Protein AF-A0A5S9MLY4-F1 (afdb_monomer)

Sequence (195 aa):
MWMCRHQHQTSKTSGKNEEVEKQKALFVDAAMLGPLPVNKHKVPITASGSGTDQFMKVMNAYGMNIKKISDQPGDASALKLIRSVYMKGIVGLMIEFLEISKKYNVEHQVISSLSDTMDSKSFEETMNRLVTGSALHAKRRAIELLGSIDMLDEAEVDASMSRAAQQKLERLADFQFVERFNGKKSRPAGKKSLT

Radius of gyration: 21.94 Å; Cα contacts (8 Å, |Δi|>4): 187; chains: 1; bounding box: 52×36×53 Å

Organism: Bacillus safensis (NCBI:txid561879)

Nearest PDB structures (foldseek):
  1i36-assembly1_A  TM=6.086E-01  e=3.247E-08  Methanothermobacter thermautotrophicus
  4ezb-assembly1_A-2  TM=5.237E-01  e=6.571E-09  Sinorhizobium meliloti 1021
  3qsg-assembly1_A-2  TM=5.796E-01  e=3.673E-07  Alicyclobacillus acidocaldarius subsp. acidocaldarius DSM 446
  8jyt-assembly1_A  TM=7.740E-01  e=1.832E-04  synthetic construct
  8jyt-assembly2_B  TM=7.027E-01  e=2.773E-04  synthetic construct

Foldseek 3Di:
DDDDDDPPDDPPVVVVVVVCVVVVHWDKDKDFDDDCVVQPQQGAIEIEADCQVVVCVVSVVVVHHYDYDYRDPCVRVVVNVVVVCVVVLVVVVVVLVQLLCVLVVNNVVVVVVVCCLCVVDDPVVSVLCVVLVLLLCLVVVLVVLVVVVVSCVVSVGDCPSSVVSSVVSVVSVVVVVCVVPVSDRDDPPPDDDPD

Structure (mmCIF, N/CA/C/O backbone):
data_AF-A0A5S9MLY4-F1
#
_entry.id   AF-A0A5S9MLY4-F1
#
loop_
_atom_site.group_PDB
_atom_site.id
_atom_site.type_symbol
_atom_site.label_atom_id
_atom_site.label_alt_id
_atom_site.label_comp_id
_atom_site.label_asym_id
_atom_site.label_entity_id
_atom_site.label_seq_id
_atom_site.pdbx_PDB_ins_code
_atom_site.Cartn_x
_atom_site.Cartn_y
_atom_site.Cartn_z
_atom_site.occupancy
_atom_site.B_iso_or_equiv
_atom_site.auth_seq_id
_atom_site.auth_comp_id
_atom_site.auth_asym_id
_atom_site.auth_atom_id
_atom_site.pdbx_PDB_model_num
ATOM 1 N N . MET A 1 1 ? -22.968 -9.447 -8.679 1.00 23.61 1 MET A N 1
ATOM 2 C CA . MET A 1 1 ? -21.975 -8.356 -8.757 1.00 23.61 1 MET A CA 1
ATOM 3 C C . MET A 1 1 ? -22.384 -7.269 -7.763 1.00 23.61 1 MET A C 1
ATOM 5 O O . MET A 1 1 ? -23.279 -6.494 -8.058 1.00 23.61 1 MET A O 1
ATOM 9 N N . TRP A 1 2 ? -21.857 -7.293 -6.532 1.00 21.58 2 TRP A N 1
ATOM 10 C CA . TRP A 1 2 ? -22.218 -6.313 -5.495 1.00 21.58 2 TRP A CA 1
ATOM 11 C C . TRP A 1 2 ? -21.297 -5.096 -5.602 1.00 21.58 2 TRP A C 1
ATOM 13 O O . TRP A 1 2 ? -20.122 -5.152 -5.250 1.00 21.58 2 TRP A O 1
ATOM 23 N N . MET A 1 3 ? -21.845 -4.006 -6.132 1.00 21.44 3 MET A N 1
ATOM 24 C CA . MET A 1 3 ? -21.179 -2.715 -6.278 1.00 21.44 3 MET A CA 1
ATOM 25 C C . MET A 1 3 ? -21.081 -2.049 -4.896 1.00 21.44 3 MET A C 1
ATOM 27 O O . MET A 1 3 ? -22.089 -1.758 -4.251 1.00 21.44 3 MET A O 1
ATOM 31 N N . CYS A 1 4 ? -19.854 -1.854 -4.414 1.00 30.09 4 CYS A N 1
ATOM 32 C CA . CYS A 1 4 ? -19.562 -1.189 -3.148 1.00 30.09 4 CYS A CA 1
ATOM 33 C C . CYS A 1 4 ? -19.975 0.289 -3.252 1.00 30.09 4 CYS A C 1
ATOM 35 O O . CYS A 1 4 ? -19.382 1.064 -4.003 1.00 30.09 4 CYS A O 1
ATOM 37 N N . ARG A 1 5 ? -21.034 0.672 -2.531 1.00 31.94 5 ARG A N 1
ATOM 38 C CA . ARG A 1 5 ? -21.537 2.050 -2.485 1.00 31.94 5 ARG A CA 1
ATOM 39 C C . ARG A 1 5 ? -20.428 2.968 -1.940 1.00 31.94 5 ARG A C 1
ATOM 41 O O . ARG A 1 5 ? -19.818 2.661 -0.917 1.00 31.94 5 ARG A O 1
ATOM 48 N N . HIS A 1 6 ? -20.149 4.057 -2.657 1.00 38.03 6 HIS A N 1
ATOM 49 C CA . HIS A 1 6 ? -19.062 5.005 -2.392 1.00 38.03 6 HIS A CA 1
ATOM 50 C C . HIS A 1 6 ? -19.094 5.544 -0.949 1.00 38.03 6 HIS A C 1
ATOM 52 O O . HIS A 1 6 ? -20.063 6.181 -0.540 1.00 38.03 6 HIS A O 1
ATOM 58 N N . GLN A 1 7 ? -18.013 5.336 -0.190 1.00 41.34 7 GLN A N 1
ATOM 59 C CA . GLN A 1 7 ? -17.780 6.006 1.094 1.00 41.34 7 GLN A CA 1
ATOM 60 C C . GLN A 1 7 ? -17.106 7.366 0.845 1.00 41.34 7 GLN A C 1
ATOM 62 O O . GLN A 1 7 ? -15.891 7.500 0.951 1.00 41.34 7 GLN A O 1
ATOM 67 N N . HIS A 1 8 ? -17.895 8.389 0.509 1.00 35.09 8 HIS A N 1
ATOM 68 C CA . HIS A 1 8 ? -17.487 9.790 0.669 1.00 35.09 8 HIS A CA 1
ATOM 69 C C . HIS A 1 8 ? -17.760 10.218 2.122 1.00 35.09 8 HIS A C 1
ATOM 71 O O . HIS A 1 8 ? -18.825 10.752 2.424 1.00 35.09 8 HIS A O 1
ATOM 77 N N . GLN A 1 9 ? -16.839 9.929 3.047 1.00 44.09 9 GLN A N 1
ATOM 78 C CA . GLN A 1 9 ? -17.008 10.208 4.485 1.00 44.09 9 GLN A CA 1
ATOM 79 C C . GLN A 1 9 ? -15.691 10.646 5.137 1.00 44.09 9 GLN A C 1
ATOM 81 O O . GLN A 1 9 ? -15.101 9.900 5.909 1.00 44.09 9 GLN A O 1
ATOM 86 N N . THR A 1 10 ? -15.208 11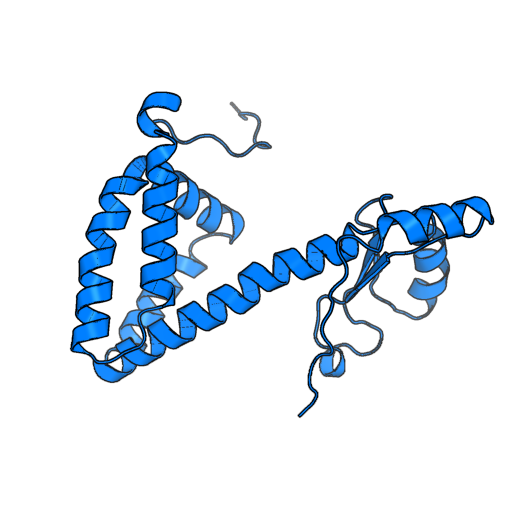.852 4.837 1.00 42.88 10 THR A N 1
ATOM 87 C CA . THR A 1 10 ? -14.070 12.421 5.588 1.00 42.88 10 THR A CA 1
ATOM 88 C C . THR A 1 10 ? -14.324 13.833 6.116 1.00 42.88 10 THR A C 1
ATOM 90 O O . THR A 1 10 ? -13.868 14.132 7.209 1.00 42.88 10 THR A O 1
ATOM 93 N N . SER A 1 11 ? -15.123 14.678 5.450 1.00 37.50 11 SER A N 1
ATOM 94 C CA . SER A 1 11 ? -15.412 16.044 5.943 1.00 37.50 11 SER A CA 1
ATOM 95 C C . SER A 1 11 ? -16.759 16.213 6.663 1.00 37.50 11 SER A C 1
ATOM 97 O O . SER A 1 11 ? -16.898 17.089 7.507 1.00 37.50 11 SER A O 1
ATOM 99 N N . LYS A 1 12 ? -17.762 15.369 6.379 1.00 40.75 12 LYS A N 1
ATOM 100 C CA . LYS A 1 12 ? -19.118 15.471 6.970 1.00 40.75 12 LYS A CA 1
ATOM 101 C C . LYS A 1 12 ? -19.287 14.762 8.322 1.00 40.75 12 LYS A C 1
ATOM 103 O O . LYS A 1 12 ? -20.365 14.838 8.906 1.00 40.75 12 LYS A O 1
ATOM 108 N N . THR A 1 13 ? -18.270 14.047 8.799 1.00 51.31 13 THR A N 1
AT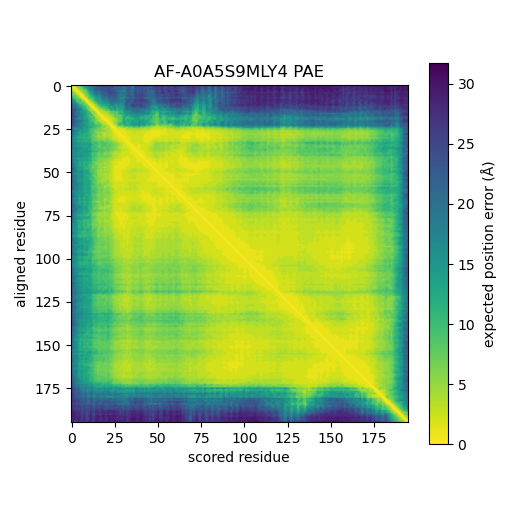OM 109 C CA . THR A 1 13 ? -18.370 13.199 9.999 1.00 51.31 13 THR A CA 1
ATOM 110 C C . THR A 1 13 ? -18.118 13.989 11.288 1.00 51.31 13 THR A C 1
ATOM 112 O O . THR A 1 13 ? -18.824 13.766 12.263 1.00 51.31 13 THR A O 1
ATOM 115 N N . SER A 1 14 ? -17.212 14.980 11.274 1.00 50.97 14 SER A N 1
ATOM 116 C CA . SER A 1 14 ? -16.901 15.807 12.458 1.00 50.97 14 SER A CA 1
ATOM 117 C C . SER A 1 14 ? -18.126 16.542 13.012 1.00 50.97 14 SER A C 1
ATOM 119 O O . SER A 1 14 ? -18.428 16.407 14.191 1.00 50.97 14 SER A O 1
ATOM 121 N N . GLY A 1 15 ? -18.891 17.234 12.159 1.00 54.28 15 GLY A N 1
ATOM 122 C CA . GLY A 1 15 ? -20.069 17.990 12.610 1.00 54.28 15 GLY A CA 1
ATOM 123 C C . GLY A 1 15 ? -21.208 17.117 13.152 1.00 54.28 15 GLY A C 1
ATOM 124 O O . GLY A 1 15 ? -21.947 17.546 14.029 1.00 54.28 15 GLY A O 1
ATOM 125 N N . LYS A 1 16 ? -21.323 15.866 12.682 1.00 60.47 16 LYS A N 1
ATOM 126 C CA . LYS A 1 16 ? -22.347 14.925 13.163 1.00 60.47 16 LYS A CA 1
ATOM 127 C C . LYS A 1 16 ? -22.011 14.329 14.527 1.00 60.47 16 LYS A C 1
ATOM 129 O O . LYS A 1 16 ? -22.923 14.054 15.299 1.00 60.47 16 LYS A O 1
ATOM 134 N N . ASN A 1 17 ? -20.729 14.135 14.831 1.00 62.50 17 ASN A N 1
ATOM 135 C CA . ASN A 1 17 ? -20.308 13.600 16.127 1.00 62.50 17 ASN A CA 1
ATOM 136 C C . ASN A 1 17 ? -20.589 14.609 17.249 1.00 62.50 17 ASN A C 1
ATOM 138 O O . ASN A 1 17 ? -21.135 14.236 18.284 1.00 62.50 17 ASN A O 1
ATOM 142 N N . GLU A 1 18 ? -20.330 15.896 16.998 1.00 62.03 18 GLU A N 1
ATOM 143 C CA . GLU A 1 18 ? -20.633 16.976 17.946 1.00 62.03 18 GLU A CA 1
ATOM 144 C C . GLU A 1 18 ? -22.134 17.078 18.272 1.00 62.03 18 GLU A C 1
ATOM 146 O O . GLU A 1 18 ? -22.506 17.404 19.397 1.00 62.03 18 GLU A O 1
ATOM 151 N N . GLU A 1 19 ? -23.021 16.787 17.317 1.00 68.50 19 GLU A N 1
ATOM 152 C CA . GLU A 1 19 ? -24.473 16.755 17.549 1.00 68.50 19 GLU A CA 1
ATOM 153 C C . GLU A 1 19 ? -24.923 15.571 18.412 1.00 68.50 19 GLU A C 1
ATOM 155 O O . GLU A 1 19 ? -25.802 15.735 19.260 1.00 68.50 19 GLU A O 1
ATOM 160 N N . VAL A 1 20 ? -24.306 14.399 18.245 1.00 71.12 20 VAL A N 1
ATOM 161 C CA . VAL A 1 20 ? -24.597 13.205 19.059 1.00 71.12 20 VAL A CA 1
ATOM 162 C C . VAL A 1 20 ? -24.117 13.404 20.501 1.00 71.12 20 VAL A C 1
ATOM 164 O O . VAL A 1 20 ? -24.840 13.091 21.450 1.00 71.12 20 VAL A O 1
ATOM 167 N N . GLU A 1 21 ? -22.941 14.006 20.682 1.00 65.81 21 GLU A N 1
ATOM 168 C CA . GLU A 1 21 ? -22.393 14.301 22.010 1.00 65.81 21 GLU A CA 1
ATOM 169 C C . GLU A 1 21 ? -23.189 15.386 22.750 1.00 65.81 21 GLU A C 1
ATOM 171 O O . GLU A 1 21 ? -23.412 15.268 23.958 1.00 65.81 21 GLU A O 1
ATOM 176 N N . LYS A 1 22 ? -23.727 16.389 22.037 1.00 71.62 22 LYS A N 1
ATOM 177 C CA . LYS A 1 22 ? -24.660 17.384 22.611 1.00 71.62 22 LYS A CA 1
ATOM 178 C C . LYS A 1 22 ? -25.920 16.745 23.200 1.00 71.62 22 LYS A C 1
ATOM 180 O O . LYS A 1 22 ? -26.490 17.284 24.146 1.00 71.62 22 LYS A O 1
ATOM 185 N N . GLN A 1 23 ? -26.333 15.587 22.687 1.00 80.44 23 GLN A N 1
ATOM 186 C CA . GLN A 1 23 ? -27.466 14.814 23.204 1.00 80.44 23 GLN A CA 1
ATOM 187 C C . GLN A 1 23 ? -27.069 13.833 24.324 1.00 80.44 23 GLN A C 1
ATOM 189 O O . GLN A 1 23 ? -27.900 13.038 24.759 1.00 80.44 23 GLN A O 1
ATOM 194 N N . LYS A 1 24 ? -25.816 13.882 24.812 1.00 79.31 24 LYS A N 1
ATOM 195 C CA . LYS A 1 24 ? -25.229 12.938 25.786 1.00 79.31 24 LYS A CA 1
ATOM 196 C C . LYS A 1 24 ? -25.309 11.470 25.344 1.00 79.31 24 LYS A C 1
ATOM 198 O O . LYS A 1 24 ? -25.276 10.568 26.182 1.00 79.31 24 LYS A O 1
ATOM 203 N N . ALA A 1 25 ? -25.421 11.221 24.041 1.00 87.69 25 ALA A N 1
ATOM 204 C CA . ALA A 1 25 ? -25.424 9.877 23.491 1.00 87.69 25 ALA A CA 1
ATOM 205 C C . ALA A 1 25 ? -23.988 9.401 23.239 1.00 87.69 25 ALA A C 1
ATOM 207 O O . ALA A 1 25 ? -23.107 10.176 22.869 1.00 87.69 25 ALA A O 1
ATOM 208 N N . LEU A 1 26 ? -23.757 8.104 23.438 1.00 91.19 26 LEU A N 1
ATOM 209 C CA . LEU A 1 26 ? -22.481 7.469 23.129 1.00 91.19 26 LEU A CA 1
ATOM 210 C C . LEU A 1 26 ? -22.384 7.165 21.633 1.00 91.19 26 LEU A C 1
ATOM 212 O O . LEU A 1 26 ? -23.350 6.701 21.026 1.00 91.19 26 LEU A O 1
ATOM 216 N N . PHE A 1 27 ? -21.201 7.377 21.055 1.00 93.62 27 PHE A N 1
ATOM 217 C CA . PHE A 1 27 ? -20.950 7.173 19.630 1.00 93.62 27 PHE A CA 1
ATOM 218 C C . PHE A 1 27 ? -19.837 6.151 19.385 1.00 93.62 27 PHE A C 1
ATOM 220 O O . PHE A 1 27 ? -18.837 6.122 20.105 1.00 93.62 27 PHE A O 1
ATOM 227 N N . VAL A 1 28 ? -19.999 5.334 18.340 1.00 96.19 28 VAL A N 1
ATOM 228 C CA . VAL A 1 28 ? -18.992 4.365 17.889 1.00 96.19 28 VAL A CA 1
ATOM 229 C C . VAL A 1 28 ? -18.842 4.436 16.373 1.00 96.19 28 VAL A C 1
ATOM 231 O O . VAL A 1 28 ? -19.784 4.156 15.633 1.00 96.19 28 VAL A O 1
ATOM 234 N N . ASP A 1 29 ? -17.634 4.753 15.918 1.00 96.75 29 ASP A N 1
ATOM 235 C CA . ASP A 1 29 ? -17.171 4.506 14.556 1.00 96.75 29 ASP A CA 1
ATOM 236 C C . ASP A 1 29 ? -16.635 3.074 14.480 1.00 96.75 29 ASP A C 1
ATOM 238 O O . ASP A 1 29 ? -15.714 2.721 15.211 1.00 96.75 29 ASP A O 1
ATOM 242 N N . ALA A 1 30 ? -17.211 2.236 13.619 1.00 96.19 30 ALA A N 1
ATOM 243 C CA . ALA A 1 30 ? -16.837 0.832 13.488 1.00 96.19 30 ALA A CA 1
ATOM 244 C C . ALA A 1 30 ? -16.551 0.472 12.027 1.00 96.19 30 ALA A C 1
ATOM 246 O O . ALA A 1 30 ? -17.379 0.661 11.134 1.00 96.19 30 ALA A O 1
ATOM 247 N N . ALA A 1 31 ? -15.384 -0.119 11.788 1.00 96.62 31 ALA A N 1
ATOM 248 C CA . ALA A 1 31 ? -14.903 -0.458 10.461 1.00 96.62 31 ALA A CA 1
ATOM 249 C C . ALA A 1 31 ? -14.538 -1.943 10.357 1.00 96.62 31 ALA A C 1
ATOM 251 O O . ALA A 1 31 ? -13.673 -2.449 11.068 1.00 96.62 31 ALA A O 1
ATOM 252 N N . MET A 1 32 ? -15.187 -2.644 9.426 1.00 95.50 32 MET A N 1
ATOM 253 C CA . MET A 1 32 ? -14.889 -4.043 9.110 1.00 95.50 32 MET A CA 1
ATOM 254 C C . MET A 1 32 ? -13.625 -4.150 8.251 1.00 95.50 32 MET A C 1
ATOM 256 O O . MET A 1 32 ? -13.492 -3.439 7.249 1.00 95.50 32 MET A O 1
ATOM 260 N N . LEU A 1 33 ? -12.732 -5.077 8.607 1.00 92.75 33 LEU A N 1
ATOM 261 C CA . LEU A 1 33 ? -11.429 -5.269 7.958 1.00 92.75 33 LEU A CA 1
ATOM 262 C C . LEU A 1 33 ? -11.281 -6.602 7.208 1.00 92.75 33 LEU A C 1
ATOM 264 O O . LEU A 1 33 ? -10.193 -6.903 6.721 1.00 92.75 33 LEU A O 1
ATOM 268 N N . GLY A 1 34 ? -12.346 -7.397 7.098 1.00 89.56 34 GLY A N 1
ATOM 269 C CA . GLY A 1 34 ? -12.309 -8.698 6.430 1.00 89.56 34 GLY A CA 1
ATOM 270 C C . GLY A 1 34 ? -13.562 -9.005 5.605 1.00 89.56 34 GLY A C 1
ATOM 271 O O . GLY A 1 34 ? -14.549 -8.268 5.666 1.00 89.56 34 GLY A O 1
ATOM 272 N N . PRO A 1 35 ? -13.541 -10.102 4.832 1.00 89.19 35 PRO A N 1
ATOM 273 C CA . PRO A 1 35 ? -14.669 -10.508 4.004 1.00 89.19 35 PRO A CA 1
ATOM 274 C C . PRO A 1 35 ? -15.822 -11.055 4.857 1.00 89.19 35 PRO A C 1
ATOM 276 O O . PRO A 1 35 ? -15.687 -12.071 5.544 1.00 89.19 35 PRO A O 1
ATOM 279 N N . LEU A 1 36 ? -16.983 -10.402 4.768 1.00 89.94 36 LEU A N 1
ATOM 280 C CA . LEU A 1 36 ? -18.218 -10.822 5.442 1.00 89.94 36 LEU A CA 1
ATOM 281 C C . LEU A 1 36 ? -18.674 -12.250 5.089 1.00 89.94 36 LEU A C 1
ATOM 283 O O . LEU A 1 36 ? -19.046 -12.968 6.015 1.00 89.94 36 LEU A O 1
ATOM 287 N N . PRO A 1 37 ? -18.628 -12.714 3.821 1.00 93.94 37 PRO A N 1
ATOM 288 C CA . PRO A 1 37 ? -19.071 -14.072 3.487 1.00 93.94 37 PRO A CA 1
ATOM 289 C C . PRO A 1 37 ? -18.285 -15.177 4.204 1.00 93.94 37 PRO A C 1
ATOM 291 O O . PRO A 1 37 ? -18.845 -16.226 4.505 1.00 93.94 37 PRO A O 1
ATOM 294 N N . VAL A 1 38 ? -17.006 -14.927 4.505 1.00 93.19 38 VAL A N 1
ATOM 295 C CA . VAL A 1 38 ? -16.123 -15.889 5.182 1.00 93.19 38 VAL A CA 1
ATOM 296 C C . VAL A 1 38 ? -16.319 -15.816 6.693 1.00 93.19 38 VAL A C 1
ATOM 298 O O . VAL A 1 38 ? -16.564 -16.826 7.346 1.00 93.19 38 VAL A O 1
ATOM 301 N N . ASN A 1 39 ? -16.251 -14.606 7.251 1.00 92.25 39 ASN A N 1
ATOM 302 C CA . ASN A 1 39 ? -16.155 -14.427 8.699 1.00 92.25 39 ASN A CA 1
ATOM 303 C C . ASN A 1 39 ? -17.509 -14.210 9.393 1.00 92.25 39 ASN A C 1
ATOM 305 O O . ASN A 1 39 ? -17.593 -14.309 10.618 1.00 92.25 39 ASN A O 1
ATOM 309 N N . LYS A 1 40 ? -18.580 -13.923 8.641 1.00 94.56 40 LYS A N 1
ATOM 310 C CA . LYS A 1 40 ? -19.926 -13.630 9.165 1.00 94.56 40 LYS A CA 1
ATOM 311 C C . LYS A 1 40 ? -19.860 -12.574 10.287 1.00 94.56 40 LYS A C 1
ATOM 313 O O . LYS A 1 40 ? -19.161 -11.574 10.149 1.00 94.56 40 LYS A O 1
ATOM 318 N N . HIS A 1 41 ? -20.546 -12.801 11.410 1.00 93.19 41 HIS A N 1
ATOM 319 C CA . HIS A 1 41 ? -20.538 -11.916 12.585 1.00 93.19 41 HIS A CA 1
ATOM 320 C C . HIS A 1 41 ? -19.177 -11.843 13.308 1.00 93.19 41 HIS A C 1
ATOM 322 O O . HIS A 1 41 ? -18.981 -10.965 14.142 1.00 93.19 41 HIS A O 1
ATOM 328 N N . LYS A 1 42 ? -18.227 -12.731 12.982 1.00 95.31 42 LYS A N 1
ATOM 329 C CA . LYS A 1 42 ? -16.865 -12.756 13.544 1.00 95.31 42 LYS A CA 1
ATOM 330 C C . LYS A 1 42 ? -15.853 -11.986 12.695 1.00 95.31 42 LYS A C 1
ATOM 332 O O . LYS A 1 42 ? -14.648 -12.099 12.922 1.00 95.31 42 LYS A O 1
ATOM 337 N N . VAL A 1 43 ? -16.314 -11.237 11.687 1.00 96.50 43 VAL A N 1
ATOM 338 C CA . VAL A 1 43 ? -15.440 -10.370 10.889 1.00 96.50 43 VAL A CA 1
ATOM 339 C C . VAL A 1 43 ? -14.642 -9.447 11.820 1.00 96.50 43 VAL A C 1
ATOM 341 O O . VAL A 1 43 ? -15.232 -8.876 12.735 1.00 96.50 43 VAL A O 1
ATOM 344 N N . PRO A 1 44 ? -13.316 -9.300 11.630 1.00 96.25 44 PRO A N 1
ATOM 345 C CA . PRO A 1 44 ? -12.540 -8.354 12.420 1.00 96.25 44 PRO A CA 1
ATOM 346 C C . PRO A 1 44 ? -13.072 -6.929 12.234 1.00 96.25 44 PRO A C 1
ATOM 348 O O . PRO A 1 44 ? -13.170 -6.443 11.100 1.00 96.25 44 PRO A O 1
ATOM 351 N N . ILE A 1 45 ? -13.406 -6.273 13.342 1.00 97.25 45 ILE A N 1
ATOM 352 C CA . ILE A 1 45 ? -13.919 -4.904 13.401 1.00 97.25 45 ILE A CA 1
ATOM 353 C C . ILE A 1 45 ? -12.960 -4.068 14.243 1.00 97.25 45 ILE A C 1
ATOM 355 O O . ILE A 1 45 ? -12.676 -4.396 15.392 1.00 97.25 45 ILE A O 1
ATOM 359 N N . THR A 1 46 ? -12.483 -2.959 13.691 1.00 97.69 46 THR A N 1
ATOM 360 C CA . THR A 1 46 ? -11.862 -1.893 14.485 1.00 97.69 46 THR A CA 1
ATOM 361 C C . THR A 1 46 ? -12.917 -0.878 14.880 1.00 97.69 46 THR A C 1
ATOM 363 O O . THR A 1 46 ? -13.773 -0.559 14.056 1.00 97.69 46 THR A O 1
ATOM 366 N N . ALA A 1 47 ? -12.854 -0.372 16.107 1.00 97.69 47 ALA A N 1
ATOM 367 C CA . ALA A 1 47 ? -13.800 0.610 16.618 1.00 97.69 47 ALA A CA 1
ATOM 368 C C . ALA A 1 47 ? -13.097 1.800 17.289 1.00 97.69 47 ALA A C 1
ATOM 370 O O . ALA A 1 47 ? -12.024 1.637 17.880 1.00 97.69 47 ALA A O 1
ATOM 371 N N . SER A 1 48 ? -13.697 2.983 17.190 1.00 97.25 48 SER A N 1
ATOM 372 C CA . SER A 1 48 ? -13.262 4.189 17.890 1.00 97.25 48 SER A CA 1
ATOM 373 C C . SER A 1 48 ? -14.436 5.075 18.313 1.00 97.25 48 SER A C 1
ATOM 375 O O . SER A 1 48 ? -15.542 4.963 17.784 1.00 97.25 48 SER A O 1
ATOM 377 N N . GLY A 1 49 ? -14.205 5.952 19.290 1.00 95.12 49 GLY A N 1
ATOM 378 C CA . GLY A 1 49 ? -15.230 6.838 19.849 1.00 95.12 49 GLY A CA 1
ATOM 379 C C . GLY A 1 49 ? -15.640 6.486 21.280 1.00 95.12 49 GLY A C 1
ATOM 380 O O . GLY A 1 49 ? -15.354 5.392 21.782 1.00 95.12 49 GLY A O 1
ATOM 381 N N . SER A 1 50 ? -16.347 7.422 21.915 1.00 93.12 50 SER A N 1
ATOM 382 C CA . SER A 1 50 ? -16.728 7.401 23.336 1.00 93.12 50 SER A CA 1
ATOM 383 C C . SER A 1 50 ? -17.542 6.172 23.764 1.00 93.12 50 SER A C 1
ATOM 385 O O . SER A 1 50 ? -17.442 5.729 24.904 1.00 93.12 50 SER A O 1
ATOM 387 N N . GLY A 1 51 ? -18.322 5.578 22.858 1.00 95.00 51 GLY A N 1
ATOM 388 C CA . GLY A 1 51 ? -19.164 4.411 23.133 1.00 95.00 51 GLY A CA 1
ATOM 389 C C . GLY A 1 51 ? -18.485 3.054 22.960 1.00 95.00 51 GLY A C 1
ATOM 390 O O . GLY A 1 51 ? -19.138 2.024 23.148 1.00 95.00 51 GLY A O 1
ATOM 391 N N . THR A 1 52 ? -17.209 3.017 22.560 1.00 96.69 52 THR A N 1
ATOM 392 C CA . THR A 1 52 ? -16.582 1.776 22.077 1.00 96.69 52 THR A CA 1
ATOM 393 C C . THR A 1 52 ? -16.517 0.695 23.153 1.00 96.69 52 THR A C 1
ATOM 395 O O . THR A 1 52 ? -16.793 -0.470 22.866 1.00 96.69 52 THR A O 1
ATOM 398 N N . ASP A 1 53 ? -16.219 1.064 24.399 1.00 96.69 53 ASP A N 1
ATOM 399 C CA . ASP A 1 53 ? -16.096 0.092 25.492 1.00 96.69 53 ASP A CA 1
ATOM 400 C C . ASP A 1 53 ? -17.445 -0.557 25.825 1.00 96.69 53 ASP A C 1
ATOM 402 O O . ASP A 1 53 ? -17.530 -1.773 26.020 1.00 96.69 53 ASP A O 1
ATOM 406 N N . GLN A 1 54 ? -18.531 0.225 25.813 1.00 96.00 54 GLN A N 1
ATOM 407 C CA . GLN A 1 54 ? -19.880 -0.306 26.004 1.00 96.00 54 GLN A CA 1
ATOM 408 C C . GLN A 1 54 ? -20.304 -1.195 24.830 1.00 96.00 54 GLN A C 1
ATOM 410 O O . GLN A 1 54 ? -20.871 -2.268 25.047 1.00 96.00 54 GLN A O 1
ATOM 415 N N . PHE A 1 55 ? -19.998 -0.785 23.598 1.00 96.12 55 PHE A N 1
ATOM 416 C CA . PHE A 1 55 ? -20.262 -1.583 22.403 1.00 96.12 55 PHE A CA 1
ATOM 417 C C . PHE A 1 55 ? -19.547 -2.937 22.458 1.00 96.12 55 PHE A C 1
ATOM 419 O O . PHE A 1 55 ? -20.184 -3.974 22.271 1.00 96.12 55 PHE A O 1
ATOM 426 N N . MET A 1 56 ? -18.259 -2.950 22.809 1.00 97.56 56 MET A N 1
ATOM 427 C CA . MET A 1 56 ? -17.486 -4.180 22.989 1.00 97.56 56 MET A CA 1
ATOM 428 C C . MET A 1 56 ? -18.062 -5.063 24.098 1.00 97.56 56 MET A C 1
ATOM 430 O O . MET A 1 56 ? -18.224 -6.265 23.891 1.00 97.56 56 MET A O 1
ATOM 434 N N . LYS A 1 57 ? -18.423 -4.486 25.252 1.00 96.62 57 LYS A N 1
ATOM 435 C CA . LYS A 1 57 ? -19.000 -5.233 26.381 1.00 96.62 57 LYS A CA 1
ATOM 436 C C . LYS A 1 57 ? -20.259 -6.008 25.982 1.00 96.62 57 LYS A C 1
ATOM 438 O O . LYS A 1 57 ? -20.415 -7.155 26.389 1.00 96.62 57 LYS A O 1
ATOM 443 N N . VAL A 1 58 ? -21.144 -5.392 25.197 1.00 96.62 58 VAL A N 1
ATOM 444 C CA . VAL A 1 58 ? -22.396 -6.024 24.753 1.00 96.62 58 VAL A CA 1
ATOM 445 C C . VAL A 1 58 ? -22.142 -7.023 23.626 1.00 96.62 58 VAL A C 1
ATOM 447 O O . VAL A 1 58 ? -22.636 -8.146 23.671 1.00 96.62 58 VAL A O 1
ATOM 450 N N . MET A 1 59 ? -21.362 -6.637 22.616 1.00 97.38 59 MET A N 1
ATOM 451 C CA . MET A 1 59 ? -21.246 -7.409 21.378 1.00 97.38 59 MET A CA 1
ATOM 452 C C . MET A 1 59 ? -20.281 -8.593 21.464 1.00 97.38 59 MET A C 1
ATOM 454 O O . MET A 1 59 ? -20.489 -9.603 20.788 1.00 97.38 59 MET A O 1
ATOM 458 N N . ASN A 1 60 ? -19.260 -8.525 22.322 1.00 94.06 60 ASN A N 1
ATOM 459 C CA . ASN A 1 60 ? -18.317 -9.633 22.490 1.00 94.06 60 ASN A CA 1
ATOM 460 C C . ASN A 1 60 ? -18.997 -10.885 23.072 1.00 94.06 60 ASN A C 1
ATOM 462 O O . ASN A 1 60 ? -18.580 -11.998 22.755 1.00 94.06 60 ASN A O 1
ATOM 466 N N . ALA A 1 61 ? -20.085 -10.731 23.840 1.00 95.62 61 ALA A N 1
ATOM 467 C CA . ALA A 1 61 ? -20.893 -11.855 24.324 1.00 95.62 61 ALA A CA 1
ATOM 468 C C . ALA A 1 61 ? -21.529 -12.675 23.181 1.00 95.62 61 ALA A C 1
ATOM 470 O O . ALA A 1 61 ? -21.787 -13.864 23.345 1.00 95.62 61 ALA A O 1
ATOM 471 N N . TYR A 1 62 ? -21.718 -12.067 22.005 1.00 96.25 62 TYR A N 1
ATOM 472 C CA . TYR A 1 62 ? -22.221 -12.724 20.793 1.00 96.25 62 TYR A CA 1
ATOM 473 C C . TYR A 1 62 ? -21.097 -13.231 19.873 1.00 96.25 62 TYR A C 1
ATOM 475 O O . TYR A 1 62 ? -21.342 -13.595 18.723 1.00 96.25 62 TYR A O 1
ATOM 483 N N . GLY A 1 63 ? -19.847 -13.241 20.349 1.00 95.69 63 GLY A N 1
ATOM 484 C CA . GLY A 1 63 ? -18.693 -13.725 19.592 1.00 95.69 63 GLY A CA 1
ATOM 485 C C . GLY A 1 63 ? -18.204 -12.775 18.496 1.00 95.69 63 GLY A C 1
ATOM 486 O O . GLY A 1 63 ? -17.466 -13.213 17.611 1.00 95.69 63 GLY A O 1
ATOM 487 N N . MET A 1 64 ? -18.602 -11.497 18.526 1.00 97.50 64 MET A N 1
ATOM 488 C CA . MET A 1 64 ? -18.049 -10.488 17.620 1.00 97.50 64 MET A CA 1
ATOM 489 C C . MET A 1 64 ? -16.571 -10.223 17.934 1.00 97.50 64 MET A C 1
ATOM 491 O O . MET A 1 64 ? -16.148 -10.256 19.086 1.00 97.50 64 MET A O 1
ATOM 495 N N . ASN A 1 65 ? -15.779 -9.953 16.894 1.00 96.38 65 ASN A N 1
ATOM 496 C CA . ASN A 1 65 ? -14.347 -9.674 17.010 1.00 96.38 65 ASN A CA 1
ATOM 497 C C . ASN A 1 65 ? -14.096 -8.169 16.864 1.00 96.38 65 ASN A C 1
ATOM 499 O O . ASN A 1 65 ? -13.813 -7.687 15.765 1.00 96.38 65 ASN A O 1
ATOM 503 N N . ILE A 1 66 ? -14.254 -7.426 17.961 1.00 97.56 66 ILE A N 1
ATOM 504 C CA . ILE A 1 66 ? -14.124 -5.966 17.977 1.00 97.56 66 ILE A CA 1
ATOM 505 C C . ILE A 1 66 ? -12.860 -5.565 18.740 1.00 97.56 66 ILE A C 1
ATOM 507 O O . ILE A 1 66 ? -12.632 -6.003 19.866 1.00 97.56 66 ILE A O 1
ATOM 511 N N . LYS A 1 67 ? -12.059 -4.681 18.141 1.00 97.38 67 LYS A N 1
ATOM 512 C CA . LYS A 1 67 ? -10.874 -4.078 18.754 1.00 97.38 67 LYS A CA 1
ATOM 513 C C . LYS A 1 67 ? -11.007 -2.558 18.775 1.00 97.38 67 LYS A C 1
ATOM 515 O O . LYS A 1 67 ? -11.047 -1.930 17.716 1.00 97.38 67 LYS A O 1
ATOM 520 N N . LYS A 1 68 ? -11.010 -1.962 19.969 1.00 97.19 68 LYS A N 1
ATOM 521 C CA . LYS A 1 68 ? -10.867 -0.511 20.134 1.00 97.19 68 LYS A CA 1
ATOM 522 C C . LYS A 1 68 ? -9.471 -0.071 19.697 1.00 97.19 68 LYS A C 1
ATOM 524 O O . LYS A 1 68 ? -8.486 -0.704 20.079 1.00 97.19 68 LYS A O 1
ATOM 529 N N . ILE A 1 69 ? -9.387 0.987 18.894 1.00 96.88 69 ILE A N 1
ATOM 530 C CA . ILE A 1 69 ? -8.105 1.553 18.441 1.00 96.88 69 ILE A CA 1
ATOM 531 C C . ILE A 1 69 ? -7.854 2.972 18.953 1.00 96.88 69 ILE A C 1
ATOM 533 O O . ILE A 1 69 ? -6.697 3.372 19.041 1.00 96.88 69 ILE A O 1
ATOM 537 N N . SER A 1 70 ? -8.907 3.711 19.306 1.00 95.44 70 SER A N 1
ATOM 538 C CA . SER A 1 70 ? -8.810 5.031 19.929 1.00 95.44 70 SER A CA 1
ATOM 539 C C . SER A 1 70 ? -10.153 5.471 20.517 1.00 95.44 70 SER A C 1
ATOM 541 O O . SER A 1 70 ? -11.188 4.840 20.289 1.00 95.44 70 SER A O 1
ATOM 543 N N . ASP A 1 71 ? -10.138 6.580 21.250 1.00 93.31 71 ASP A N 1
ATOM 544 C CA . ASP A 1 71 ? -11.345 7.276 21.708 1.00 93.31 71 ASP A CA 1
ATOM 545 C C . ASP A 1 71 ? -11.862 8.312 20.703 1.00 93.31 71 ASP A C 1
ATOM 547 O O . ASP A 1 71 ? -12.930 8.874 20.919 1.00 93.31 71 ASP A O 1
ATOM 551 N N . GLN A 1 72 ? -11.144 8.556 19.601 1.00 92.62 72 GLN A N 1
ATOM 552 C CA . GLN A 1 72 ? -11.493 9.588 18.626 1.00 92.62 72 GLN A CA 1
ATOM 553 C C . GLN A 1 72 ? -12.392 9.012 17.520 1.00 92.62 72 GLN A C 1
ATOM 555 O O . GLN A 1 72 ? -11.971 8.122 16.766 1.00 92.62 72 GLN A O 1
ATOM 560 N N . PRO A 1 73 ? -13.644 9.488 17.392 1.00 91.50 73 PRO A N 1
ATOM 561 C CA . PRO A 1 73 ? -14.514 9.100 16.291 1.00 91.50 73 PRO A CA 1
ATOM 562 C C . PRO A 1 73 ? -13.869 9.369 14.925 1.00 91.50 73 PRO A C 1
ATOM 564 O O . PRO A 1 73 ? -13.404 10.474 14.657 1.00 91.50 73 PRO A O 1
ATOM 567 N N . GLY A 1 74 ? -13.889 8.378 14.034 1.00 92.75 74 GLY A N 1
ATOM 568 C CA . GLY A 1 74 ? -13.342 8.489 12.678 1.00 92.75 74 GLY A CA 1
ATOM 569 C C . GLY A 1 74 ? -12.024 7.741 12.472 1.00 92.75 74 GLY A C 1
ATOM 570 O O . GLY A 1 74 ? -11.713 7.390 11.333 1.00 92.75 74 GLY A O 1
ATOM 571 N N . ASP A 1 75 ? -11.274 7.440 13.535 1.00 95.38 75 ASP A N 1
ATOM 572 C CA . ASP A 1 75 ? -10.004 6.712 13.426 1.00 95.38 75 ASP A CA 1
ATOM 573 C C . ASP A 1 75 ? -10.179 5.297 12.862 1.00 95.38 75 ASP A C 1
ATOM 575 O O . ASP A 1 75 ? -9.362 4.849 12.052 1.00 95.38 75 ASP A O 1
ATOM 579 N N . ALA A 1 76 ? -11.240 4.575 13.246 1.00 95.25 76 ALA A N 1
ATOM 580 C CA . ALA A 1 76 ? -11.492 3.228 12.733 1.00 95.25 76 ALA A CA 1
ATOM 581 C C . ALA A 1 76 ? -11.777 3.250 11.226 1.00 95.25 76 ALA A C 1
ATOM 583 O O . ALA A 1 76 ? -11.215 2.458 10.456 1.00 95.25 76 ALA A O 1
ATOM 584 N N . SER A 1 77 ? -12.605 4.196 10.788 1.00 95.94 77 SER A N 1
ATOM 585 C CA . SER A 1 77 ? -12.874 4.445 9.377 1.00 95.94 77 SER A CA 1
ATOM 586 C C . SER A 1 77 ? -11.617 4.892 8.623 1.00 95.94 77 SER A C 1
ATOM 588 O O . SER A 1 77 ? -11.328 4.349 7.552 1.00 95.94 77 SER A O 1
ATOM 590 N N . ALA A 1 78 ? -10.820 5.805 9.186 1.00 95.75 78 ALA A N 1
ATOM 591 C CA . ALA A 1 78 ? -9.561 6.257 8.596 1.00 95.75 78 ALA A CA 1
ATOM 592 C C . ALA A 1 78 ? -8.581 5.092 8.406 1.00 95.75 78 ALA A C 1
ATOM 594 O O . ALA A 1 78 ? -8.051 4.909 7.309 1.00 95.75 78 ALA A O 1
ATOM 595 N N . LEU A 1 79 ? -8.414 4.237 9.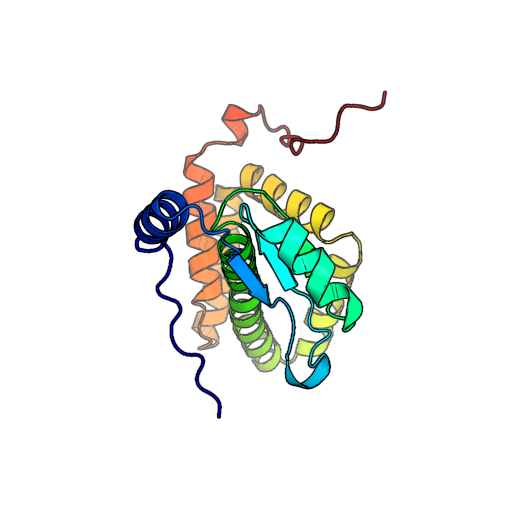421 1.00 95.56 79 LEU A N 1
ATOM 596 C CA . LEU A 1 79 ? -7.578 3.038 9.347 1.00 95.56 79 LEU A CA 1
ATOM 597 C C . LEU A 1 79 ? -8.009 2.120 8.194 1.00 95.56 79 LEU A C 1
ATOM 599 O O . LEU A 1 79 ? -7.167 1.674 7.411 1.00 95.56 79 LEU A O 1
ATOM 603 N N . LYS A 1 80 ? -9.313 1.856 8.039 1.00 95.69 80 LYS A N 1
ATOM 604 C CA . LYS A 1 80 ? -9.838 1.039 6.931 1.00 95.69 80 LYS A CA 1
ATOM 605 C C . LYS A 1 80 ? -9.550 1.672 5.568 1.00 95.69 80 LYS A C 1
ATOM 607 O O . LYS A 1 80 ? -9.144 0.967 4.640 1.00 95.69 80 LYS A O 1
ATOM 612 N N . LEU A 1 81 ? -9.766 2.979 5.430 1.00 96.06 81 LEU A N 1
ATOM 613 C CA . LEU A 1 81 ? -9.550 3.688 4.168 1.00 96.06 81 LEU A CA 1
ATOM 614 C C . LEU A 1 81 ? -8.061 3.741 3.800 1.00 96.06 81 LEU A C 1
ATOM 616 O O . LEU A 1 81 ? -7.717 3.425 2.663 1.00 96.06 81 LEU A O 1
ATOM 620 N N . ILE A 1 82 ? -7.175 4.017 4.760 1.00 96.25 82 ILE A N 1
ATOM 621 C CA . ILE A 1 82 ? -5.717 3.985 4.566 1.00 96.25 82 ILE A CA 1
ATOM 622 C C . ILE A 1 82 ? -5.262 2.582 4.145 1.00 96.25 82 ILE A C 1
ATOM 624 O O . ILE A 1 82 ? -4.538 2.438 3.161 1.00 96.25 82 ILE A O 1
ATOM 628 N N . ARG A 1 83 ? -5.750 1.526 4.813 1.00 95.00 83 ARG A N 1
ATOM 629 C CA . ARG A 1 83 ? -5.484 0.136 4.395 1.00 95.00 83 ARG A CA 1
ATOM 630 C C . ARG A 1 83 ? -5.938 -0.125 2.961 1.00 95.00 83 ARG A C 1
ATOM 632 O O . ARG A 1 83 ? -5.253 -0.828 2.222 1.00 95.00 83 ARG A O 1
ATOM 639 N N . SER A 1 84 ? -7.068 0.450 2.549 1.00 95.75 84 SER A N 1
ATOM 640 C CA . SER A 1 84 ? -7.559 0.308 1.180 1.00 95.75 84 SER A CA 1
ATOM 641 C C . SER A 1 84 ? -6.647 0.963 0.143 1.00 95.75 84 SER A C 1
ATOM 643 O O . SER A 1 84 ? -6.621 0.460 -0.978 1.00 95.75 84 SER A O 1
ATOM 645 N N . VAL A 1 85 ? -5.944 2.052 0.474 1.00 96.25 85 VAL A N 1
ATOM 646 C CA . VAL A 1 85 ? -4.984 2.685 -0.447 1.00 96.25 85 VAL A CA 1
ATOM 647 C C . VAL A 1 85 ? -3.894 1.683 -0.815 1.00 96.25 85 VAL A C 1
ATOM 649 O O . VAL A 1 85 ? -3.657 1.445 -1.995 1.00 96.25 85 VAL A O 1
ATOM 652 N N . TYR A 1 86 ? -3.300 1.029 0.186 1.00 95.56 86 TYR A N 1
ATOM 653 C CA . TYR A 1 86 ? -2.269 0.020 -0.049 1.00 95.56 86 TYR A CA 1
ATOM 654 C C . TYR A 1 86 ? -2.824 -1.215 -0.767 1.00 95.56 86 TYR A C 1
ATOM 656 O O . TYR A 1 86 ? -2.317 -1.587 -1.820 1.00 95.56 86 TYR A O 1
ATOM 664 N N . MET A 1 87 ? -3.898 -1.820 -0.241 1.00 95.44 87 MET A N 1
ATOM 665 C CA . MET A 1 87 ? -4.420 -3.087 -0.772 1.00 95.44 87 MET A CA 1
ATOM 666 C C . MET A 1 87 ? -4.915 -2.977 -2.215 1.00 95.44 87 MET A C 1
ATOM 668 O O . MET A 1 87 ? -4.756 -3.918 -2.981 1.00 95.44 87 MET A O 1
ATOM 672 N N . LYS A 1 88 ? -5.521 -1.850 -2.605 1.00 94.94 88 LYS A N 1
ATOM 673 C CA . LYS A 1 88 ? -5.946 -1.652 -3.999 1.00 94.94 88 LYS A CA 1
ATOM 674 C C . LYS A 1 88 ? -4.797 -1.180 -4.885 1.00 94.94 88 LYS A C 1
ATOM 676 O O . LYS A 1 88 ? -4.734 -1.590 -6.037 1.00 94.94 88 LYS A O 1
ATOM 681 N N . GLY A 1 89 ? -3.880 -0.376 -4.345 1.00 96.88 89 GLY A N 1
ATOM 682 C CA . GLY A 1 89 ? -2.681 0.048 -5.065 1.00 96.88 89 GLY A CA 1
ATOM 683 C C . GLY A 1 89 ? -1.793 -1.132 -5.457 1.00 96.88 89 GLY A C 1
ATOM 684 O O . GLY A 1 89 ? -1.347 -1.201 -6.597 1.00 96.88 89 GLY A O 1
ATOM 685 N N . ILE A 1 90 ? -1.593 -2.098 -4.553 1.00 96.44 90 ILE A N 1
ATOM 686 C CA . ILE A 1 90 ? -0.789 -3.283 -4.864 1.00 96.44 90 ILE A CA 1
ATOM 687 C C . ILE A 1 90 ? -1.463 -4.200 -5.887 1.00 96.44 90 ILE A C 1
ATOM 689 O O . ILE A 1 90 ? -0.759 -4.774 -6.703 1.00 96.44 90 ILE A O 1
ATOM 693 N N . VAL A 1 91 ? -2.800 -4.289 -5.917 1.00 97.06 91 VAL A N 1
ATOM 694 C CA . VAL A 1 91 ? -3.499 -5.017 -6.994 1.00 97.06 91 VAL A CA 1
ATOM 695 C C . VAL A 1 91 ? -3.230 -4.368 -8.349 1.00 97.06 91 VAL A C 1
ATOM 697 O O . VAL A 1 91 ? -2.914 -5.083 -9.291 1.00 97.06 91 VAL A O 1
ATOM 700 N N . GLY A 1 92 ? -3.295 -3.034 -8.444 1.00 97.56 92 GLY A N 1
ATOM 701 C CA . GLY A 1 92 ? -2.941 -2.326 -9.679 1.00 97.56 92 GLY A CA 1
ATOM 702 C C . GLY A 1 92 ? -1.512 -2.639 -10.129 1.00 97.56 92 GLY A C 1
ATOM 703 O O . GLY A 1 92 ? -1.296 -3.009 -11.276 1.00 97.56 92 GLY A O 1
ATOM 704 N N . LEU A 1 93 ? -0.553 -2.584 -9.198 1.00 97.62 93 LEU A N 1
ATOM 705 C CA . LEU A 1 93 ? 0.844 -2.935 -9.476 1.00 97.62 93 LEU A CA 1
ATOM 706 C C . LEU A 1 93 ? 1.006 -4.401 -9.913 1.00 97.62 93 LEU A C 1
ATOM 708 O O . LEU A 1 93 ? 1.785 -4.687 -10.812 1.00 97.62 93 LEU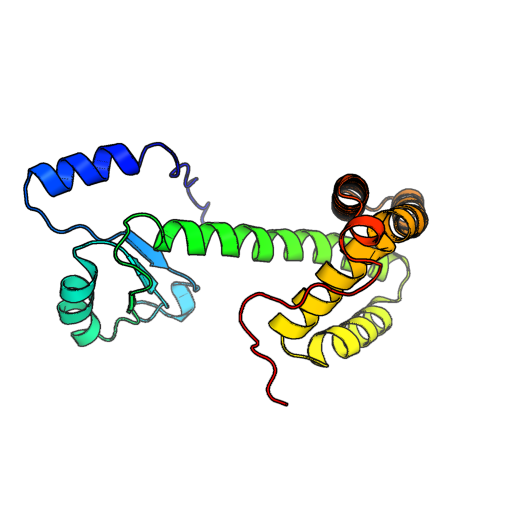 A O 1
ATOM 712 N N . MET A 1 94 ? 0.288 -5.328 -9.275 1.00 97.38 94 MET A N 1
ATOM 713 C CA . MET A 1 94 ? 0.347 -6.756 -9.596 1.00 97.38 94 MET A CA 1
ATOM 714 C C . MET A 1 94 ? -0.227 -7.067 -10.980 1.00 97.38 94 MET A C 1
ATOM 716 O O . MET A 1 94 ? 0.289 -7.961 -11.638 1.00 97.38 94 MET A O 1
ATOM 720 N N . ILE A 1 95 ? -1.263 -6.349 -11.424 1.00 97.69 95 ILE A N 1
ATOM 721 C CA . ILE A 1 95 ? -1.817 -6.504 -12.777 1.00 97.69 95 ILE A CA 1
ATOM 722 C C . ILE A 1 95 ? -0.762 -6.108 -13.816 1.00 97.69 95 ILE A C 1
ATOM 724 O O . ILE A 1 95 ? -0.397 -6.946 -14.634 1.00 97.69 95 ILE A O 1
ATOM 728 N N . GLU A 1 96 ? -0.200 -4.898 -13.712 1.00 97.81 96 GLU A N 1
ATOM 729 C CA . GLU A 1 96 ? 0.862 -4.408 -14.609 1.00 97.81 96 GLU A CA 1
ATOM 730 C C . GLU A 1 96 ? 2.069 -5.366 -14.628 1.00 97.81 96 GLU A C 1
ATOM 732 O O . GLU A 1 96 ? 2.551 -5.765 -15.688 1.00 97.81 96 GLU A O 1
ATOM 737 N N . PHE A 1 97 ? 2.504 -5.820 -13.446 1.00 97.56 97 PHE A N 1
ATOM 738 C CA . PHE A 1 97 ? 3.578 -6.802 -13.285 1.00 97.56 97 PHE A CA 1
ATOM 739 C C . PHE A 1 97 ? 3.281 -8.145 -13.972 1.00 97.56 97 PHE A C 1
ATOM 741 O O . PHE A 1 97 ? 4.150 -8.682 -14.659 1.00 97.56 97 PHE A O 1
ATOM 748 N N . LEU A 1 98 ? 2.089 -8.721 -13.798 1.00 97.62 98 LEU A N 1
ATOM 749 C CA . LEU A 1 98 ? 1.757 -10.020 -14.394 1.00 97.62 98 LEU A CA 1
ATOM 750 C C . LEU A 1 98 ? 1.563 -9.921 -15.911 1.00 97.62 98 LEU A C 1
ATOM 752 O O . LEU A 1 98 ? 1.981 -10.826 -16.633 1.00 97.62 98 LEU A O 1
ATOM 756 N N . GLU A 1 99 ? 0.981 -8.826 -16.404 1.00 97.94 99 GLU A N 1
ATOM 757 C CA . GLU A 1 99 ? 0.782 -8.592 -17.838 1.00 97.94 99 GLU A CA 1
ATOM 758 C C . GLU A 1 99 ? 2.114 -8.575 -18.597 1.00 97.94 99 GLU A C 1
ATOM 760 O O . GLU A 1 99 ? 2.290 -9.344 -19.551 1.00 97.94 99 GLU A O 1
ATOM 765 N N . ILE A 1 100 ? 3.087 -7.783 -18.131 1.00 98.00 100 ILE A N 1
ATOM 766 C CA . ILE A 1 100 ? 4.410 -7.725 -18.765 1.00 98.00 100 ILE A CA 1
ATOM 767 C C . ILE A 1 100 ? 5.159 -9.054 -18.643 1.00 98.00 100 ILE A C 1
ATOM 769 O O . ILE A 1 100 ? 5.759 -9.535 -19.606 1.00 98.00 100 ILE A O 1
ATOM 773 N N . SER A 1 101 ? 5.059 -9.712 -17.489 1.00 97.69 101 SER A N 1
ATOM 774 C CA . SER A 1 101 ? 5.741 -10.985 -17.244 1.00 97.69 101 SER A CA 1
ATOM 775 C C . SER A 1 101 ? 5.240 -12.098 -18.161 1.00 97.69 101 SER A C 1
ATOM 777 O O . SER A 1 101 ? 6.031 -12.911 -18.647 1.00 97.69 101 SER A O 1
ATOM 779 N N . LYS A 1 102 ? 3.933 -12.109 -18.442 1.00 97.12 102 LYS A N 1
ATOM 780 C CA . LYS A 1 102 ? 3.321 -13.033 -19.394 1.00 97.12 102 LYS A CA 1
ATOM 781 C C . LYS A 1 102 ? 3.737 -12.723 -20.830 1.00 97.12 102 LYS A C 1
ATOM 783 O O . LYS A 1 102 ? 4.059 -13.653 -21.563 1.00 97.12 102 LYS A O 1
ATOM 788 N N . LYS A 1 103 ? 3.794 -11.445 -21.228 1.00 97.31 103 LYS A N 1
ATOM 789 C CA . LYS A 1 103 ? 4.223 -11.043 -22.582 1.00 97.31 103 LYS A CA 1
ATOM 790 C C . LYS A 1 103 ? 5.660 -11.482 -22.897 1.00 97.31 103 LYS A C 1
ATOM 792 O O . LYS A 1 103 ? 5.938 -11.883 -24.024 1.00 97.31 103 LYS A O 1
ATOM 797 N N . TYR A 1 104 ? 6.535 -11.498 -21.891 1.00 97.31 104 TYR A N 1
ATOM 798 C CA . TYR A 1 104 ? 7.918 -11.975 -22.011 1.00 97.31 104 TYR A CA 1
ATOM 799 C C . TYR A 1 104 ? 8.104 -13.470 -21.694 1.00 97.31 104 TYR A C 1
ATOM 801 O O . TYR A 1 104 ? 9.220 -13.973 -21.798 1.00 97.31 104 TYR A O 1
ATOM 809 N N . ASN A 1 105 ? 7.039 -14.202 -21.345 1.00 97.88 105 ASN A N 1
ATOM 810 C CA . ASN A 1 105 ? 7.076 -15.620 -20.958 1.00 97.88 105 ASN A CA 1
ATOM 811 C C . ASN A 1 105 ? 8.022 -15.932 -19.774 1.00 97.88 105 ASN A C 1
ATOM 813 O O . ASN A 1 105 ? 8.653 -16.988 -19.742 1.00 97.88 105 ASN A O 1
ATOM 817 N N . VAL A 1 106 ? 8.112 -15.024 -18.793 1.00 97.81 106 VAL A N 1
ATOM 818 C CA . VAL A 1 106 ? 8.994 -15.152 -17.609 1.00 97.81 106 VAL A CA 1
ATOM 819 C C . VAL A 1 106 ? 8.249 -15.109 -16.268 1.00 97.81 106 VAL A C 1
ATOM 821 O O . VAL A 1 106 ? 8.857 -14.929 -15.213 1.00 97.81 106 VAL A O 1
ATOM 824 N N . GLU A 1 107 ? 6.924 -15.271 -16.295 1.00 97.06 107 GLU A N 1
ATOM 825 C CA . GLU A 1 107 ? 6.035 -15.176 -15.128 1.00 97.06 107 GLU A CA 1
ATOM 826 C C . GLU A 1 107 ? 6.517 -16.004 -13.928 1.00 97.06 107 GLU A C 1
ATOM 828 O O . GLU A 1 107 ? 6.646 -15.481 -12.822 1.00 97.06 107 GLU A O 1
ATOM 833 N N . HIS A 1 108 ? 6.864 -17.276 -14.134 1.00 96.94 108 HIS A N 1
ATOM 834 C CA . HIS A 1 108 ? 7.317 -18.135 -13.039 1.00 96.94 108 HIS A CA 1
ATOM 835 C C . HIS A 1 108 ? 8.622 -17.646 -12.400 1.00 96.94 108 HIS A C 1
ATOM 837 O O . HIS A 1 108 ? 8.749 -17.647 -11.174 1.00 96.94 108 HIS A O 1
ATOM 843 N N . GLN A 1 109 ? 9.587 -17.218 -13.216 1.00 97.69 109 GLN A N 1
ATOM 844 C CA . GLN A 1 109 ? 10.896 -16.779 -12.741 1.00 97.69 109 GLN A CA 1
ATOM 845 C C . GLN A 1 109 ? 10.781 -15.476 -11.949 1.00 97.69 109 GLN A C 1
ATOM 847 O O . GLN A 1 109 ? 11.357 -15.361 -10.864 1.00 97.69 109 GLN A O 1
ATOM 852 N N . VAL A 1 110 ? 10.014 -14.506 -12.457 1.00 96.69 110 VAL A N 1
ATOM 853 C CA . VAL A 1 110 ? 9.877 -13.209 -11.788 1.00 96.69 110 VAL A CA 1
ATOM 854 C C . VAL A 1 110 ? 9.035 -13.294 -10.516 1.00 96.69 110 VAL A C 1
ATOM 856 O O . VAL A 1 110 ? 9.375 -12.635 -9.533 1.00 96.69 110 VAL A O 1
ATOM 859 N N . ILE A 1 111 ? 7.997 -14.143 -10.482 1.00 97.25 111 ILE A N 1
ATOM 860 C CA . ILE A 1 111 ? 7.211 -14.387 -9.266 1.00 97.25 111 ILE A CA 1
ATOM 861 C C . ILE A 1 111 ? 8.105 -15.016 -8.200 1.00 97.25 111 ILE A C 1
ATOM 863 O O . ILE A 1 111 ? 8.151 -14.505 -7.085 1.00 97.25 111 ILE A O 1
ATOM 867 N N . SER A 1 112 ? 8.863 -16.064 -8.547 1.00 97.00 112 SER A N 1
ATOM 868 C CA . SER A 1 112 ? 9.771 -16.721 -7.599 1.00 97.00 112 SER A CA 1
ATOM 869 C C . SER A 1 112 ? 10.800 -15.740 -7.033 1.00 97.00 112 SER A C 1
ATOM 871 O O . SER A 1 112 ? 10.971 -15.654 -5.821 1.00 97.00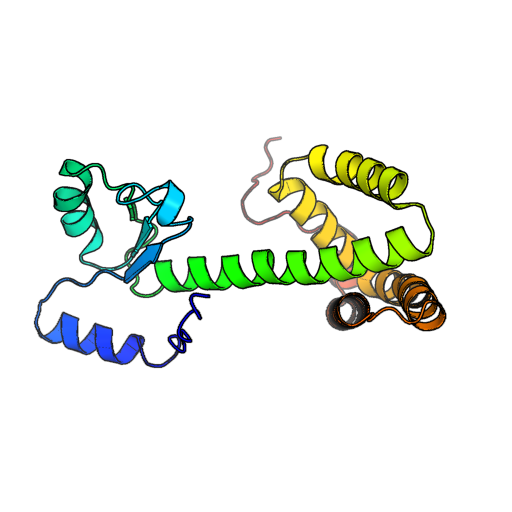 112 SER A O 1
ATOM 873 N N . SER A 1 113 ? 11.436 -14.945 -7.899 1.00 96.06 113 SER A N 1
ATOM 874 C CA . SER A 1 113 ? 12.439 -13.961 -7.479 1.00 96.06 113 SER A CA 1
ATOM 875 C C . SER A 1 113 ? 11.858 -12.876 -6.561 1.00 96.06 113 SER A C 1
ATOM 877 O O . SER A 1 113 ? 12.496 -12.464 -5.582 1.00 96.06 113 SER A O 1
ATOM 879 N N . LEU A 1 114 ? 10.636 -12.412 -6.846 1.00 94.75 114 LEU A N 1
ATOM 880 C CA . LEU A 1 114 ? 9.968 -11.421 -6.010 1.00 94.75 114 LEU A CA 1
ATOM 881 C C . LEU A 1 114 ? 9.537 -12.021 -4.666 1.00 94.75 114 LEU A C 1
ATOM 883 O O . LEU A 1 114 ? 9.731 -11.370 -3.639 1.00 94.75 114 LEU A O 1
ATOM 887 N N . SER A 1 115 ? 9.019 -13.252 -4.654 1.00 95.38 115 SER A N 1
ATOM 888 C CA . SER A 1 115 ? 8.677 -13.987 -3.430 1.00 95.38 115 SER A CA 1
ATOM 889 C C . SER A 1 115 ? 9.879 -14.124 -2.500 1.00 95.38 115 SER A C 1
ATOM 891 O O . SER A 1 115 ? 9.783 -13.715 -1.345 1.00 95.38 115 SER A O 1
ATOM 893 N N . ASP A 1 116 ? 11.041 -14.543 -3.010 1.00 94.81 116 ASP A N 1
ATOM 894 C CA . ASP A 1 116 ? 12.270 -14.648 -2.209 1.00 94.81 116 ASP A CA 1
ATOM 895 C C . ASP A 1 116 ? 12.623 -13.320 -1.518 1.00 94.81 116 ASP A C 1
ATOM 897 O O . ASP A 1 116 ? 13.050 -13.280 -0.362 1.00 94.81 116 ASP A O 1
ATOM 901 N N . THR A 1 117 ? 12.399 -12.198 -2.207 1.00 92.25 117 THR A N 1
ATOM 902 C CA . THR A 1 117 ? 12.639 -10.864 -1.647 1.00 92.25 117 THR A CA 1
ATOM 903 C C . THR A 1 117 ? 11.591 -10.483 -0.602 1.00 92.25 117 THR A C 1
ATOM 905 O O . THR A 1 117 ? 11.945 -9.946 0.455 1.00 92.25 117 THR A O 1
ATOM 908 N N . MET A 1 118 ? 10.312 -10.708 -0.901 1.00 93.38 118 MET A N 1
ATOM 909 C CA . MET A 1 118 ? 9.187 -10.247 -0.084 1.00 93.38 118 MET A CA 1
ATOM 910 C C . MET A 1 118 ? 8.991 -11.088 1.180 1.00 93.38 118 MET A C 1
ATOM 912 O O . MET A 1 118 ? 8.669 -10.518 2.222 1.00 93.38 118 MET A O 1
ATOM 916 N N . ASP A 1 119 ? 9.274 -12.389 1.116 1.00 94.31 119 ASP A N 1
ATOM 917 C CA . ASP A 1 119 ? 9.092 -13.335 2.223 1.00 94.31 119 ASP A CA 1
ATOM 918 C C . ASP A 1 119 ? 10.309 -13.387 3.167 1.00 94.31 119 ASP A C 1
ATOM 920 O O . ASP A 1 119 ? 10.235 -13.923 4.273 1.00 94.31 119 ASP A O 1
ATOM 924 N N . SER A 1 120 ? 11.434 -12.774 2.777 1.00 93.19 120 SER A N 1
ATOM 925 C CA . SER A 1 120 ? 12.684 -12.781 3.558 1.00 93.19 120 SER A CA 1
ATOM 926 C C . SER A 1 120 ? 12.622 -12.036 4.899 1.00 93.19 120 SER A C 1
ATOM 928 O O . SER A 1 120 ? 13.450 -12.275 5.787 1.00 93.19 120 SER A O 1
ATOM 930 N N . LYS A 1 121 ? 11.706 -11.072 5.041 1.00 94.31 121 LYS A N 1
ATOM 931 C CA . LYS A 1 121 ? 11.598 -10.171 6.197 1.00 94.31 121 LYS A CA 1
ATOM 932 C C . LYS A 1 121 ? 10.142 -9.869 6.509 1.00 94.31 121 LYS A C 1
ATOM 934 O O . LYS A 1 121 ? 9.273 -9.991 5.651 1.00 94.31 121 LYS A O 1
ATOM 939 N N . SER A 1 122 ? 9.882 -9.409 7.733 1.00 95.50 122 SER A N 1
ATOM 940 C CA . SER A 1 122 ? 8.546 -8.929 8.080 1.00 95.50 122 SER A CA 1
ATOM 941 C C . SER A 1 122 ? 8.131 -7.763 7.177 1.00 95.50 122 SER A C 1
ATOM 943 O O . SER A 1 122 ? 8.965 -6.996 6.683 1.00 95.50 122 SER A O 1
ATOM 945 N N . PHE A 1 123 ? 6.821 -7.590 7.000 1.00 93.44 123 PHE A N 1
ATOM 946 C CA . PHE A 1 123 ? 6.270 -6.488 6.213 1.00 93.44 123 PHE A CA 1
ATOM 947 C C . PHE A 1 123 ? 6.823 -5.120 6.650 1.00 93.44 123 PHE A C 1
ATOM 949 O O . PHE A 1 123 ? 7.205 -4.306 5.810 1.00 93.44 123 PHE A O 1
ATOM 956 N N . GLU A 1 124 ? 6.917 -4.879 7.961 1.00 93.25 124 GLU A N 1
ATOM 957 C CA . GLU A 1 124 ? 7.429 -3.622 8.515 1.00 93.25 124 GLU A CA 1
ATOM 958 C C . GLU A 1 124 ? 8.900 -3.383 8.162 1.00 93.25 124 GLU A C 1
ATOM 960 O O . GLU A 1 124 ? 9.281 -2.273 7.781 1.00 93.25 124 GLU A O 1
ATOM 965 N N . GLU A 1 125 ? 9.734 -4.420 8.243 1.00 93.44 125 GLU A N 1
ATOM 966 C CA . GLU A 1 125 ? 11.150 -4.333 7.884 1.00 93.44 125 GLU A CA 1
ATOM 967 C C . GLU A 1 125 ? 11.338 -4.093 6.386 1.00 93.44 125 GLU A C 1
ATOM 969 O O . GLU A 1 125 ? 12.143 -3.240 5.998 1.00 93.44 125 GLU A O 1
ATOM 974 N N . THR A 1 126 ? 10.577 -4.800 5.547 1.00 93.50 126 THR A N 1
ATOM 975 C CA . THR A 1 126 ? 10.592 -4.619 4.092 1.00 93.50 126 THR A CA 1
ATOM 976 C C . THR A 1 126 ? 10.142 -3.212 3.713 1.00 93.50 126 THR A C 1
ATOM 978 O O . THR A 1 126 ? 10.866 -2.522 2.996 1.00 93.50 126 THR A O 1
ATOM 981 N N . MET A 1 127 ? 9.017 -2.734 4.252 1.00 93.50 127 MET A N 1
ATOM 982 C CA . MET A 1 127 ? 8.540 -1.365 4.045 1.00 93.50 127 MET A CA 1
ATOM 983 C C . MET A 1 127 ? 9.600 -0.340 4.461 1.00 93.50 127 MET A C 1
ATOM 985 O O . MET A 1 127 ? 9.948 0.537 3.671 1.00 93.50 127 MET A O 1
ATOM 989 N N . ASN A 1 128 ? 10.154 -0.461 5.672 1.00 90.88 128 ASN A N 1
ATOM 990 C CA . ASN A 1 128 ? 11.160 0.477 6.163 1.00 90.88 128 ASN A CA 1
ATOM 991 C C . ASN A 1 128 ? 12.401 0.486 5.258 1.00 90.88 128 ASN A C 1
ATOM 993 O O . ASN A 1 128 ? 12.887 1.552 4.880 1.00 90.88 128 ASN A O 1
ATOM 997 N N . ARG A 1 129 ? 12.893 -0.691 4.853 1.00 90.00 129 ARG A N 1
ATOM 998 C CA . ARG A 1 129 ? 14.034 -0.825 3.937 1.00 90.00 129 ARG A CA 1
ATOM 999 C C . ARG A 1 129 ? 13.757 -0.180 2.579 1.00 90.00 129 ARG A C 1
ATOM 1001 O O . ARG A 1 129 ? 14.613 0.557 2.087 1.00 90.00 129 ARG A O 1
ATOM 1008 N N . LEU A 1 130 ? 12.598 -0.454 1.980 1.00 91.75 130 LEU A N 1
ATOM 1009 C CA . LEU A 1 130 ? 12.235 0.048 0.654 1.00 91.75 130 LEU A CA 1
ATOM 1010 C C . LEU A 1 130 ? 12.023 1.564 0.661 1.00 91.75 130 LEU A C 1
ATOM 1012 O O . LEU A 1 130 ? 12.551 2.245 -0.216 1.00 91.75 130 LEU A O 1
ATOM 1016 N N . VAL A 1 131 ? 11.318 2.108 1.657 1.00 90.62 131 VAL A N 1
ATOM 1017 C CA . VAL A 1 131 ? 11.021 3.547 1.736 1.00 90.62 131 VAL A CA 1
ATOM 1018 C C . VAL A 1 131 ? 12.274 4.352 2.077 1.00 90.62 131 VAL A C 1
ATOM 1020 O O . VAL A 1 131 ? 12.614 5.284 1.350 1.00 90.62 131 VAL A O 1
ATOM 1023 N N . THR A 1 132 ? 13.017 3.973 3.123 1.00 87.38 132 THR A N 1
ATOM 1024 C CA . THR A 1 132 ? 14.235 4.710 3.519 1.00 87.38 132 THR A CA 1
ATOM 1025 C C . THR A 1 132 ? 15.340 4.604 2.469 1.00 87.38 132 THR A C 1
ATOM 1027 O O . THR A 1 132 ? 16.006 5.593 2.173 1.00 87.38 132 THR A O 1
ATOM 1030 N N . GLY A 1 133 ? 15.514 3.426 1.857 1.00 85.25 133 GLY A N 1
ATOM 1031 C CA . GLY A 1 133 ? 16.458 3.240 0.757 1.00 85.25 133 GLY A CA 1
ATOM 1032 C C . GLY A 1 133 ? 16.076 4.048 -0.484 1.00 85.25 133 GLY A C 1
ATOM 1033 O O . GLY A 1 133 ? 16.957 4.588 -1.150 1.00 85.25 133 GLY A O 1
ATOM 1034 N N . SER A 1 134 ? 14.775 4.178 -0.766 1.00 88.75 134 SER A N 1
ATOM 1035 C CA . SER A 1 134 ? 14.294 5.023 -1.863 1.00 88.75 134 SER A CA 1
ATOM 1036 C C . SER A 1 134 ? 14.513 6.501 -1.586 1.00 88.75 134 SER A C 1
ATOM 1038 O O . SER A 1 134 ? 14.947 7.197 -2.487 1.00 88.75 134 SER A O 1
ATOM 1040 N N . ALA A 1 135 ? 14.304 6.975 -0.356 1.00 88.88 135 ALA A N 1
ATOM 1041 C CA . ALA A 1 135 ? 14.544 8.374 0.003 1.00 88.88 135 ALA A CA 1
ATOM 1042 C C . ALA A 1 135 ? 16.004 8.806 -0.214 1.00 88.88 135 ALA A C 1
ATOM 1044 O O . ALA A 1 135 ? 16.250 9.884 -0.746 1.00 88.88 135 ALA A O 1
ATOM 1045 N N . LEU A 1 136 ? 16.975 7.952 0.130 1.00 87.31 136 LEU A N 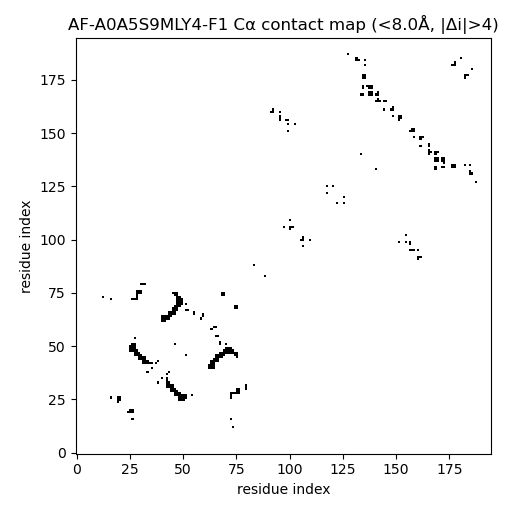1
ATOM 1046 C CA . LEU A 1 136 ? 18.403 8.248 -0.058 1.00 87.31 136 LEU A CA 1
ATOM 1047 C C . LEU A 1 136 ? 18.851 8.226 -1.527 1.00 87.31 136 LEU A C 1
ATOM 1049 O O . LEU A 1 136 ? 19.859 8.831 -1.878 1.00 87.31 136 LEU A O 1
ATOM 1053 N N . HIS A 1 137 ? 18.134 7.513 -2.394 1.00 88.94 137 HIS A N 1
ATOM 1054 C CA . HIS A 1 137 ? 18.505 7.342 -3.801 1.00 88.94 137 HIS A CA 1
ATOM 1055 C C . HIS A 1 137 ? 17.367 7.718 -4.749 1.00 88.94 137 HIS A C 1
ATOM 1057 O O . HIS A 1 137 ? 17.264 7.152 -5.835 1.00 88.94 137 HIS A O 1
ATOM 1063 N N . ALA A 1 138 ? 16.514 8.658 -4.339 1.00 92.19 138 ALA A N 1
ATOM 1064 C CA . ALA A 1 138 ? 15.244 8.942 -4.999 1.00 92.19 138 ALA A CA 1
ATOM 1065 C C . ALA A 1 138 ? 15.436 9.338 -6.468 1.00 92.19 138 ALA A C 1
ATOM 1067 O O . ALA A 1 138 ? 14.866 8.703 -7.350 1.00 92.19 138 ALA A O 1
ATOM 1068 N N . LYS A 1 139 ? 16.340 10.292 -6.734 1.00 91.88 139 LYS A N 1
ATOM 1069 C CA . LYS A 1 139 ? 16.667 10.751 -8.093 1.00 91.88 139 LYS A CA 1
ATOM 1070 C C . LYS A 1 139 ? 17.192 9.623 -8.985 1.00 91.88 139 LYS A C 1
ATOM 1072 O O . LYS A 1 139 ? 16.715 9.448 -10.099 1.00 91.88 139 LYS A O 1
ATOM 1077 N N . ARG A 1 140 ? 18.150 8.833 -8.484 1.00 93.81 140 ARG A N 1
ATOM 1078 C CA . ARG A 1 140 ? 18.712 7.688 -9.222 1.00 93.81 140 ARG A CA 1
ATOM 1079 C C . ARG A 1 140 ? 17.625 6.661 -9.546 1.00 93.81 140 ARG A C 1
ATOM 1081 O O . ARG A 1 140 ? 17.510 6.246 -10.688 1.00 93.81 140 ARG A O 1
ATOM 1088 N N . ARG A 1 141 ? 16.810 6.293 -8.555 1.00 94.00 141 ARG A N 1
ATOM 1089 C CA . ARG A 1 141 ? 15.732 5.309 -8.723 1.00 94.00 141 ARG A CA 1
ATOM 1090 C C . ARG A 1 141 ? 14.633 5.785 -9.669 1.00 94.00 141 ARG A C 1
ATOM 1092 O O . ARG A 1 141 ? 14.077 4.961 -10.379 1.00 94.00 141 ARG A O 1
ATOM 1099 N N . ALA A 1 142 ? 14.331 7.084 -9.691 1.00 95.75 142 ALA A N 1
ATOM 1100 C CA . ALA A 1 142 ? 13.392 7.653 -10.656 1.00 95.75 142 ALA A CA 1
ATOM 1101 C C . ALA A 1 142 ? 13.895 7.479 -12.100 1.00 95.75 142 ALA A C 1
ATOM 1103 O O . ALA A 1 142 ? 13.118 7.085 -12.962 1.00 95.75 142 ALA A O 1
ATOM 1104 N N . ILE A 1 143 ? 15.192 7.710 -12.342 1.00 96.12 143 ILE A N 1
ATOM 1105 C CA . ILE A 1 143 ? 15.821 7.523 -13.661 1.00 96.12 143 ILE A CA 1
ATOM 1106 C C . ILE A 1 143 ? 15.867 6.039 -14.044 1.00 96.12 143 ILE A C 1
ATOM 1108 O O . ILE A 1 143 ? 15.514 5.693 -15.163 1.00 96.12 143 ILE A O 1
ATOM 1112 N N . GLU A 1 144 ? 16.258 5.155 -13.122 1.00 95.12 144 GLU A N 1
ATOM 1113 C CA . GLU A 1 144 ? 16.298 3.702 -13.369 1.00 95.12 144 GLU A CA 1
ATOM 1114 C C . GLU A 1 144 ? 14.928 3.142 -13.778 1.00 95.12 144 GLU A C 1
ATOM 1116 O O . GLU A 1 144 ? 14.857 2.231 -14.599 1.00 95.12 144 GLU A O 1
ATOM 1121 N N . LEU A 1 145 ? 13.842 3.710 -13.244 1.00 96.69 145 LEU A N 1
ATOM 1122 C CA . LEU A 1 145 ? 12.483 3.273 -13.555 1.00 96.69 145 LEU A CA 1
ATOM 1123 C C . LEU A 1 145 ? 12.032 3.656 -14.976 1.00 96.69 145 LEU A C 1
ATOM 1125 O O . LEU A 1 145 ? 11.109 3.028 -15.489 1.00 96.69 145 LEU A O 1
ATOM 1129 N N . LEU A 1 146 ? 12.690 4.622 -15.636 1.00 97.25 146 LEU A N 1
ATOM 1130 C CA . LEU A 1 146 ? 12.382 4.987 -17.027 1.00 97.25 146 LEU A CA 1
ATOM 1131 C C . LEU A 1 146 ? 12.564 3.797 -17.971 1.00 97.25 146 LEU A C 1
ATOM 1133 O O . LEU A 1 146 ? 11.674 3.529 -18.762 1.00 97.25 146 LEU A O 1
ATOM 1137 N N . GLY A 1 147 ? 13.626 3.002 -17.800 1.00 97.69 147 GLY A N 1
ATOM 1138 C CA . GLY A 1 147 ? 13.833 1.814 -18.635 1.00 97.69 147 GLY A CA 1
ATOM 1139 C C . GLY A 1 147 ? 12.740 0.751 -18.469 1.00 97.69 147 GLY A C 1
ATOM 1140 O O . GLY A 1 147 ? 12.448 0.016 -19.405 1.00 97.69 147 GLY A O 1
ATOM 1141 N N . SER A 1 148 ? 12.097 0.673 -17.296 1.00 97.44 148 SER A N 1
ATOM 1142 C CA . SER A 1 148 ? 10.931 -0.204 -17.107 1.00 97.44 148 SER A CA 1
ATOM 1143 C C . SER A 1 148 ? 9.678 0.356 -17.781 1.00 97.44 148 SER A C 1
ATOM 1145 O O . SER A 1 148 ? 8.889 -0.414 -18.316 1.00 97.44 148 SER A O 1
ATOM 1147 N N . ILE A 1 149 ? 9.499 1.681 -17.765 1.00 98.56 149 ILE A N 1
ATOM 1148 C CA . ILE A 1 149 ? 8.395 2.351 -18.464 1.00 98.56 149 ILE A CA 1
ATOM 1149 C C . ILE A 1 149 ? 8.544 2.166 -19.977 1.00 98.56 149 ILE A C 1
ATOM 1151 O O . ILE A 1 149 ? 7.581 1.760 -20.617 1.00 98.56 149 ILE A O 1
ATOM 1155 N N . ASP A 1 150 ? 9.746 2.372 -20.518 1.00 98.38 150 ASP A N 1
ATOM 1156 C CA . ASP A 1 150 ? 10.036 2.177 -21.942 1.00 98.38 150 ASP A CA 1
ATOM 1157 C C . ASP A 1 150 ? 9.770 0.720 -22.361 1.00 98.38 150 ASP A C 1
ATOM 1159 O O . ASP A 1 150 ? 9.082 0.476 -23.347 1.00 98.38 150 ASP A O 1
ATOM 1163 N N . MET A 1 151 ? 10.212 -0.257 -21.556 1.00 98.06 151 MET A N 1
ATOM 1164 C CA . MET A 1 151 ? 9.919 -1.680 -21.781 1.00 98.06 151 MET A CA 1
ATOM 1165 C C . MET A 1 151 ? 8.410 -1.969 -21.818 1.00 98.06 151 MET A C 1
ATOM 1167 O O . MET A 1 151 ? 7.949 -2.743 -22.655 1.00 98.06 151 MET A O 1
ATOM 1171 N N . LEU A 1 152 ? 7.638 -1.388 -20.895 1.00 98.31 152 LEU A N 1
ATOM 1172 C CA . LEU A 1 152 ? 6.186 -1.569 -20.842 1.00 98.31 152 LEU A CA 1
ATOM 1173 C C . LEU A 1 152 ? 5.502 -0.941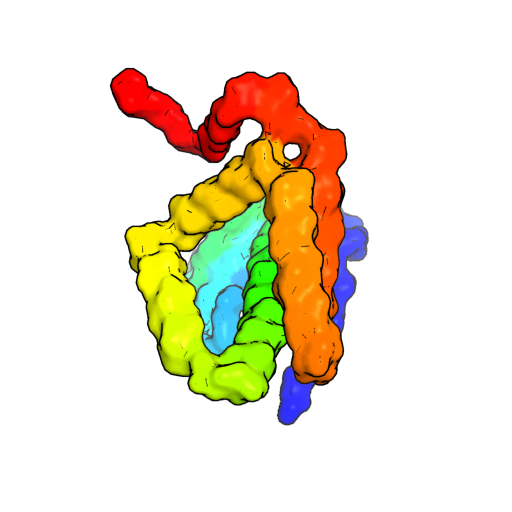 -22.065 1.00 98.31 152 LEU A C 1
ATOM 1175 O O . LEU A 1 152 ? 4.624 -1.573 -22.648 1.00 98.31 152 LEU A O 1
ATOM 1179 N N . ASP A 1 153 ? 5.945 0.243 -22.491 1.00 98.00 153 ASP A N 1
ATOM 1180 C CA . ASP A 1 153 ? 5.404 0.945 -23.658 1.00 98.00 153 ASP A CA 1
ATOM 1181 C C . ASP A 1 153 ? 5.709 0.213 -24.972 1.00 98.00 153 ASP A C 1
ATOM 1183 O O . ASP A 1 153 ? 4.809 0.020 -25.789 1.00 98.00 153 ASP A O 1
ATOM 1187 N N . GLU A 1 154 ? 6.950 -0.250 -25.166 1.00 98.00 154 GLU A N 1
ATOM 1188 C CA . GLU A 1 154 ? 7.342 -1.085 -26.313 1.00 98.00 154 GLU A CA 1
ATOM 1189 C C . GLU A 1 154 ? 6.542 -2.391 -26.356 1.00 98.00 154 GLU A C 1
ATOM 1191 O O . GLU A 1 154 ? 6.188 -2.904 -27.420 1.00 98.00 154 GLU A O 1
ATOM 1196 N N . ALA A 1 155 ? 6.226 -2.922 -25.177 1.00 97.56 155 ALA A N 1
ATOM 1197 C CA . ALA A 1 155 ? 5.377 -4.079 -25.011 1.00 97.56 155 ALA A CA 1
ATOM 1198 C C . ALA A 1 155 ? 3.879 -3.731 -24.993 1.00 97.56 155 ALA A C 1
ATOM 1200 O O . ALA A 1 155 ? 3.085 -4.620 -24.705 1.00 97.56 155 ALA A O 1
ATOM 1201 N N . GLU A 1 156 ? 3.453 -2.509 -25.319 1.00 97.69 156 GLU A N 1
ATOM 1202 C CA . GLU A 1 156 ? 2.039 -2.095 -25.348 1.00 97.69 156 GLU A CA 1
ATOM 1203 C C . GLU A 1 156 ? 1.250 -2.495 -24.076 1.00 97.69 156 GLU A C 1
ATOM 1205 O O . GLU A 1 156 ? 0.076 -2.866 -24.146 1.00 97.69 156 GLU A O 1
ATOM 1210 N N . VAL A 1 157 ? 1.908 -2.477 -22.912 1.00 97.88 157 VAL A N 1
ATOM 1211 C CA . VAL A 1 157 ? 1.312 -2.731 -21.592 1.00 97.88 157 VAL A CA 1
ATOM 1212 C C . VAL A 1 157 ? 1.096 -1.392 -20.888 1.00 97.88 157 VAL A C 1
ATOM 1214 O O . VAL A 1 157 ? 1.948 -0.506 -20.944 1.00 97.88 157 VAL A O 1
ATOM 1217 N N . ASP A 1 158 ? -0.039 -1.229 -20.204 1.00 97.19 158 ASP A N 1
ATOM 1218 C CA . ASP A 1 158 ? -0.318 -0.012 -19.438 1.00 97.19 158 ASP A CA 1
ATOM 1219 C C . ASP A 1 158 ? 0.707 0.168 -18.310 1.00 97.19 158 ASP A C 1
ATOM 1221 O O . ASP A 1 158 ? 0.697 -0.566 -17.329 1.00 97.19 158 ASP A O 1
ATOM 1225 N N . ALA A 1 159 ? 1.571 1.177 -18.428 1.00 98.12 159 ALA A N 1
ATOM 1226 C CA . ALA A 1 159 ? 2.579 1.510 -17.420 1.00 98.12 159 ALA A CA 1
ATOM 1227 C C . ALA A 1 159 ? 2.126 2.635 -16.470 1.00 98.12 159 ALA A C 1
ATOM 1229 O O . ALA A 1 159 ? 2.920 3.491 -16.054 1.00 98.12 159 ALA A O 1
ATOM 1230 N N . SER A 1 160 ? 0.829 2.693 -16.160 1.00 98.06 160 SER A N 1
ATOM 1231 C CA . SER A 1 160 ? 0.253 3.710 -15.277 1.00 98.06 160 SER A CA 1
ATOM 1232 C C . SER A 1 160 ? 0.810 3.632 -13.8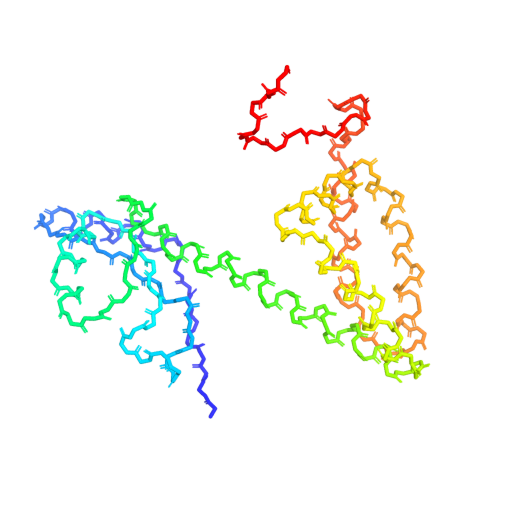51 1.00 98.06 160 SER A C 1
ATOM 1234 O O . SER A 1 160 ? 1.080 4.673 -13.238 1.00 98.06 160 SER A O 1
ATOM 1236 N N . MET A 1 161 ? 1.041 2.429 -13.313 1.00 98.25 161 MET A N 1
ATOM 1237 C CA . MET A 1 161 ? 1.592 2.258 -11.966 1.00 98.25 161 MET A CA 1
ATOM 1238 C C . MET A 1 161 ? 3.083 2.582 -11.932 1.00 98.25 161 MET A C 1
ATOM 1240 O O . MET A 1 161 ? 3.516 3.295 -11.019 1.00 98.25 161 MET A O 1
ATOM 1244 N N . SER A 1 162 ? 3.855 2.146 -12.932 1.00 98.31 162 SER A N 1
ATOM 1245 C CA . SER A 1 162 ? 5.275 2.506 -13.054 1.00 98.31 162 SER A CA 1
ATOM 1246 C C . SER A 1 162 ? 5.481 4.017 -13.180 1.00 98.31 162 SER A C 1
ATOM 1248 O O . SER A 1 162 ? 6.302 4.587 -12.459 1.00 98.31 162 SER A O 1
ATOM 1250 N N . ARG A 1 163 ? 4.669 4.712 -13.987 1.00 98.25 163 ARG A N 1
ATOM 1251 C CA . ARG A 1 163 ? 4.701 6.185 -14.074 1.00 98.25 163 ARG A CA 1
ATOM 1252 C C . ARG A 1 163 ? 4.333 6.860 -12.759 1.00 98.25 163 ARG A C 1
ATOM 1254 O O . ARG A 1 163 ? 5.007 7.796 -12.333 1.00 98.25 163 ARG A O 1
ATOM 1261 N N . ALA A 1 164 ? 3.291 6.384 -12.077 1.00 98.00 164 ALA A N 1
ATOM 1262 C CA . ALA A 1 164 ? 2.911 6.929 -10.777 1.00 98.00 164 ALA A CA 1
ATOM 1263 C C . ALA A 1 164 ? 4.024 6.740 -9.728 1.00 98.00 164 ALA A C 1
ATOM 1265 O O . ALA A 1 164 ? 4.273 7.642 -8.922 1.00 98.00 164 ALA A O 1
ATOM 1266 N N . ALA A 1 165 ? 4.713 5.594 -9.741 1.00 97.25 165 ALA A N 1
ATOM 1267 C CA . ALA A 1 165 ? 5.853 5.325 -8.870 1.00 97.25 165 ALA A CA 1
ATOM 1268 C C . ALA A 1 165 ? 7.053 6.230 -9.198 1.00 97.25 165 ALA A C 1
ATOM 1270 O O . ALA A 1 165 ? 7.650 6.797 -8.279 1.00 97.25 165 ALA A O 1
ATOM 1271 N N . GLN A 1 166 ? 7.348 6.440 -10.482 1.00 97.75 166 GLN A N 1
ATOM 1272 C CA . GLN A 1 166 ? 8.386 7.360 -10.952 1.00 97.75 166 GLN A CA 1
ATOM 1273 C C . GLN A 1 166 ? 8.126 8.784 -10.434 1.00 97.75 166 GLN A C 1
ATOM 1275 O O . GLN A 1 166 ? 8.968 9.341 -9.729 1.00 97.75 166 GLN A O 1
ATOM 1280 N N . GLN A 1 167 ? 6.907 9.305 -10.607 1.00 96.94 167 GLN A N 1
ATOM 1281 C CA . GLN A 1 167 ? 6.535 10.646 -10.137 1.00 96.94 167 GLN A CA 1
ATOM 1282 C C . GLN A 1 167 ? 6.580 10.780 -8.609 1.00 96.94 167 GLN A C 1
ATOM 1284 O O . GLN A 1 167 ? 6.708 11.881 -8.064 1.00 96.94 167 GLN A O 1
ATOM 1289 N N . LYS A 1 168 ? 6.382 9.679 -7.872 1.00 96.06 168 LYS A N 1
ATOM 1290 C CA . LYS A 1 168 ? 6.537 9.664 -6.411 1.00 96.06 168 LYS A CA 1
ATOM 1291 C C . LYS A 1 168 ? 8.009 9.715 -6.016 1.00 96.06 168 LYS A C 1
ATOM 1293 O O . LYS A 1 168 ? 8.318 10.395 -5.043 1.00 96.06 168 LYS A O 1
ATOM 1298 N N . LEU A 1 169 ? 8.892 9.036 -6.749 1.00 95.38 169 LEU A N 1
ATOM 1299 C CA . LEU A 1 169 ? 10.340 9.087 -6.534 1.00 95.38 169 LEU A CA 1
ATOM 1300 C C . LEU A 1 169 ? 10.921 10.459 -6.893 1.00 95.38 169 LEU A C 1
ATOM 1302 O O . LEU A 1 169 ? 11.744 10.964 -6.137 1.00 95.38 169 LEU A O 1
ATOM 1306 N N . GLU A 1 170 ? 10.456 11.097 -7.968 1.00 94.62 170 GLU A N 1
ATOM 1307 C CA . GLU A 1 170 ? 10.842 12.475 -8.309 1.00 94.62 170 GLU A CA 1
ATOM 1308 C C . GLU A 1 170 ? 10.455 13.450 -7.199 1.00 94.62 170 GLU A C 1
ATOM 1310 O O . GLU A 1 170 ? 11.317 14.116 -6.632 1.00 94.62 170 GLU A O 1
ATOM 1315 N N . ARG A 1 171 ? 9.184 13.426 -6.775 1.00 93.56 171 ARG A N 1
ATOM 1316 C CA . ARG A 1 171 ? 8.717 14.234 -5.638 1.00 93.56 171 ARG A CA 1
ATOM 1317 C C . ARG A 1 171 ? 9.477 13.939 -4.350 1.00 93.56 171 ARG A C 1
ATOM 1319 O O . ARG A 1 171 ? 9.632 14.814 -3.508 1.00 93.56 171 ARG A O 1
ATOM 1326 N N . LEU A 1 172 ? 9.921 12.697 -4.156 1.00 91.00 172 LEU A N 1
ATOM 1327 C CA . LEU A 1 172 ? 10.725 12.321 -2.998 1.00 91.00 172 LEU A CA 1
ATOM 1328 C C . LEU A 1 172 ? 12.140 12.915 -3.070 1.00 91.00 172 LEU A C 1
ATOM 1330 O O . LEU A 1 172 ? 12.706 13.248 -2.030 1.00 91.00 172 LEU A O 1
ATOM 1334 N N . ALA A 1 173 ? 12.700 13.056 -4.273 1.00 90.25 173 ALA A N 1
ATOM 1335 C CA . ALA A 1 173 ? 14.012 13.654 -4.493 1.00 90.25 173 ALA A CA 1
ATOM 1336 C C . ALA A 1 173 ? 14.038 15.147 -4.132 1.00 90.25 173 ALA A C 1
ATOM 1338 O O . ALA A 1 173 ? 15.052 15.617 -3.615 1.00 90.25 173 ALA A O 1
ATOM 1339 N N . ASP A 1 174 ? 12.916 15.855 -4.299 1.00 89.69 174 ASP A N 1
ATOM 1340 C CA . ASP A 1 174 ? 12.784 17.277 -3.943 1.00 89.69 174 ASP A CA 1
ATOM 1341 C C . ASP A 1 174 ? 13.024 17.551 -2.449 1.00 89.69 174 ASP A C 1
ATOM 1343 O O . ASP A 1 174 ? 13.439 18.644 -2.067 1.00 89.69 174 ASP A O 1
ATOM 1347 N N . PHE A 1 175 ? 12.816 16.553 -1.583 1.00 85.69 175 PHE A N 1
ATOM 1348 C CA . PHE A 1 175 ? 13.036 16.688 -0.140 1.00 85.69 175 PHE A CA 1
ATOM 1349 C C . PHE A 1 175 ? 14.512 16.606 0.287 1.00 85.69 175 PHE A C 1
ATOM 1351 O O . PHE A 1 175 ? 14.789 16.821 1.470 1.00 85.69 175 PHE A O 1
ATOM 1358 N N . GLN A 1 176 ? 15.445 16.295 -0.629 1.00 79.00 176 GLN A N 1
ATOM 1359 C CA . GLN A 1 176 ? 16.901 16.326 -0.391 1.00 79.00 176 GLN A CA 1
ATOM 1360 C C . GLN A 1 176 ? 17.323 15.583 0.890 1.00 79.00 176 GLN A C 1
ATOM 1362 O O . GLN A 1 176 ? 18.006 16.089 1.786 1.00 79.00 176 GLN A O 1
ATOM 1367 N N . PHE A 1 177 ? 16.842 14.342 1.022 1.00 78.50 177 PHE A N 1
ATOM 1368 C CA . PHE A 1 177 ? 17.052 13.546 2.230 1.00 78.50 177 PHE A CA 1
ATOM 1369 C C . PHE A 1 177 ? 18.516 13.167 2.472 1.00 78.50 177 PHE A C 1
ATOM 1371 O O . PHE A 1 177 ? 18.893 12.936 3.620 1.00 78.50 177 PHE A O 1
ATOM 1378 N N . VAL A 1 178 ? 19.344 13.111 1.427 1.00 70.88 178 VAL A N 1
ATOM 1379 C CA . VAL A 1 178 ? 20.779 12.825 1.563 1.00 70.88 178 VAL A CA 1
ATOM 1380 C C . VAL A 1 178 ? 21.469 13.967 2.298 1.00 70.88 178 VAL A C 1
ATOM 1382 O O . VAL A 1 178 ? 22.178 13.724 3.273 1.00 70.88 178 VAL A O 1
ATOM 1385 N N . GLU A 1 179 ? 21.198 15.197 1.880 1.00 71.94 179 GLU A N 1
ATOM 1386 C CA . GLU A 1 179 ? 21.712 16.431 2.463 1.00 71.94 179 GLU A CA 1
ATOM 1387 C C . GLU A 1 179 ? 21.170 16.611 3.884 1.00 71.94 179 GLU A C 1
ATOM 1389 O O . GLU A 1 179 ? 21.910 16.920 4.814 1.00 71.94 179 GLU A O 1
ATOM 1394 N N . ARG A 1 180 ? 19.877 16.331 4.083 1.00 71.62 180 ARG A N 1
ATOM 1395 C CA . ARG A 1 180 ? 19.202 16.509 5.374 1.00 71.62 180 ARG A CA 1
ATOM 1396 C C . ARG A 1 180 ? 19.613 15.495 6.443 1.00 71.62 180 ARG A C 1
ATOM 1398 O O . ARG A 1 180 ? 19.508 15.794 7.631 1.00 71.62 180 ARG A O 1
ATOM 1405 N N . PHE A 1 181 ? 20.052 14.301 6.047 1.00 72.25 181 PHE A N 1
ATOM 1406 C CA . PHE A 1 181 ? 20.434 13.229 6.971 1.00 72.25 181 PHE A CA 1
ATOM 1407 C C . PHE A 1 181 ? 21.908 12.808 6.857 1.00 72.25 181 PHE A C 1
ATOM 1409 O O . PHE A 1 181 ? 22.282 11.759 7.389 1.00 72.25 181 PHE A O 1
ATOM 14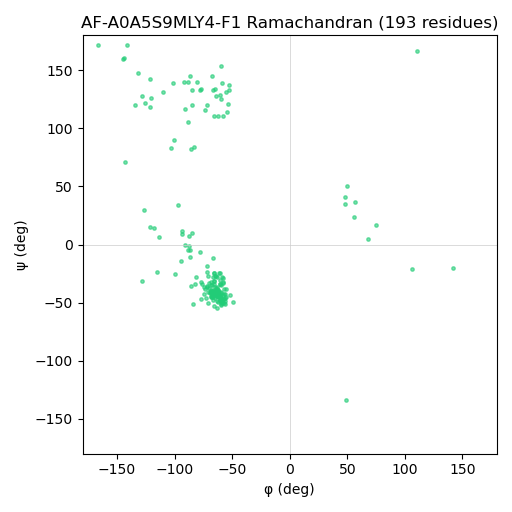16 N N . ASN A 1 182 ? 22.763 13.597 6.193 1.00 70.06 182 ASN A N 1
ATOM 1417 C CA . ASN A 1 182 ? 24.171 13.264 5.921 1.00 70.06 182 ASN A CA 1
ATOM 1418 C C . ASN A 1 182 ? 24.345 11.836 5.359 1.00 70.06 182 ASN A C 1
ATOM 1420 O O . ASN A 1 182 ? 25.209 11.075 5.801 1.00 70.06 182 ASN A O 1
ATOM 1424 N N . GLY A 1 183 ? 23.454 11.425 4.454 1.00 62.62 183 GLY A N 1
ATOM 1425 C CA . GLY A 1 183 ? 23.444 10.089 3.851 1.00 62.62 183 GLY A CA 1
ATOM 1426 C C . GLY A 1 183 ? 23.084 8.931 4.797 1.00 62.62 183 GLY A C 1
ATOM 1427 O O . GLY A 1 183 ? 23.131 7.771 4.382 1.00 62.62 183 GLY A O 1
ATOM 1428 N N . LYS A 1 184 ? 22.713 9.195 6.058 1.00 64.56 184 LYS A N 1
ATOM 1429 C CA . LYS A 1 184 ? 22.315 8.156 7.019 1.00 64.56 184 LYS A CA 1
ATOM 1430 C C . LYS A 1 184 ? 20.818 7.867 6.923 1.00 64.56 184 LYS A C 1
ATOM 1432 O O . LYS A 1 184 ? 19.994 8.769 6.810 1.00 64.56 184 LYS A O 1
ATOM 1437 N N . LYS A 1 185 ? 20.444 6.588 7.024 1.00 62.81 185 LYS A N 1
ATOM 1438 C CA . LYS A 1 185 ? 19.033 6.179 7.105 1.00 62.81 185 LYS A CA 1
ATOM 1439 C C . LYS A 1 185 ? 18.417 6.732 8.390 1.00 62.81 185 LYS A C 1
ATOM 1441 O O . LYS A 1 185 ? 18.949 6.486 9.475 1.00 62.81 185 LYS A O 1
ATOM 1446 N N . SER A 1 186 ? 17.289 7.432 8.282 1.00 58.50 186 SER A N 1
ATOM 1447 C CA . SER A 1 186 ? 16.513 7.802 9.463 1.00 58.50 186 SER A CA 1
ATOM 1448 C C . SER A 1 186 ? 15.976 6.530 10.129 1.00 58.50 186 SER A C 1
ATOM 1450 O O . SER A 1 186 ? 15.507 5.596 9.473 1.00 58.50 186 SER A O 1
ATOM 1452 N N . ARG A 1 187 ? 16.124 6.447 11.454 1.00 53.12 187 ARG A N 1
ATOM 1453 C CA . ARG A 1 187 ? 15.609 5.325 12.244 1.00 53.12 187 ARG A CA 1
ATOM 1454 C C . ARG A 1 187 ? 14.099 5.551 12.422 1.00 53.12 187 ARG A C 1
ATOM 1456 O O . ARG A 1 187 ? 13.724 6.672 12.770 1.00 53.12 187 ARG A O 1
ATOM 1463 N N . PRO A 1 188 ? 13.228 4.551 12.197 1.00 49.47 188 PRO A N 1
ATOM 1464 C CA . PRO A 1 188 ? 11.800 4.733 12.425 1.00 49.47 188 PRO A CA 1
ATOM 1465 C C . PRO A 1 188 ? 11.549 5.114 13.889 1.00 49.47 188 PRO A C 1
ATOM 1467 O O . PRO A 1 188 ? 12.189 4.574 14.800 1.00 49.47 188 PRO A O 1
ATOM 1470 N N . ALA A 1 189 ? 10.637 6.064 14.108 1.00 44.31 189 ALA A N 1
ATOM 1471 C CA . ALA A 1 189 ? 10.229 6.490 15.440 1.00 44.31 189 ALA A CA 1
ATOM 1472 C C . ALA A 1 189 ? 9.691 5.271 16.212 1.00 44.31 189 ALA A C 1
ATOM 1474 O O . ALA A 1 189 ? 8.658 4.718 15.850 1.00 44.31 189 ALA A O 1
ATOM 1475 N N . GLY A 1 190 ? 10.430 4.810 17.229 1.00 43.59 190 GLY A N 1
ATOM 1476 C CA . GLY A 1 190 ? 10.008 3.695 18.087 1.00 43.59 190 GLY A CA 1
ATOM 1477 C C . GLY A 1 190 ? 11.103 2.723 18.538 1.00 43.59 190 GLY A C 1
ATOM 1478 O O . GLY A 1 190 ? 10.925 2.066 19.557 1.00 43.59 190 GLY A O 1
ATOM 1479 N N . LYS A 1 191 ? 12.264 2.647 17.870 1.00 39.62 191 LYS A N 1
ATOM 1480 C CA . LYS A 1 191 ? 13.388 1.814 18.353 1.00 39.62 191 LYS A CA 1
ATOM 1481 C C . LYS A 1 191 ? 14.441 2.671 19.063 1.00 39.62 191 LYS A C 1
ATOM 1483 O O . LYS A 1 191 ? 15.379 3.168 18.431 1.00 39.62 191 LYS A O 1
ATOM 1488 N N . LYS A 1 192 ? 14.287 2.839 20.387 1.00 36.41 192 LYS A N 1
ATOM 1489 C CA . LYS A 1 192 ? 15.403 3.238 21.267 1.00 36.41 192 LYS A CA 1
ATOM 1490 C C . LYS A 1 192 ? 16.561 2.261 21.030 1.00 36.41 192 LYS A C 1
ATOM 1492 O O . LYS A 1 192 ? 16.326 1.065 20.879 1.00 36.41 192 LYS A O 1
ATOM 1497 N N . SER A 1 193 ? 17.781 2.789 20.941 1.00 34.94 193 SER A N 1
ATOM 1498 C CA . SER A 1 193 ? 19.001 1.977 20.922 1.00 34.94 193 SER A CA 1
ATOM 1499 C C . SER A 1 193 ? 18.981 1.083 22.159 1.00 34.94 193 SER A C 1
ATOM 1501 O O . SER A 1 193 ? 18.970 1.599 23.273 1.00 34.94 193 SER A O 1
ATOM 1503 N N . LEU A 1 194 ? 18.886 -0.230 21.974 1.00 37.59 194 LEU A N 1
ATOM 1504 C CA . LEU A 1 194 ? 19.496 -1.146 22.926 1.00 37.59 194 LEU A CA 1
ATOM 1505 C C . LEU A 1 194 ? 20.948 -1.266 22.473 1.00 37.59 194 LEU A C 1
ATOM 1507 O O . LEU A 1 194 ? 21.174 -1.438 21.276 1.00 37.59 194 LEU A O 1
ATOM 1511 N N . THR A 1 195 ? 21.853 -1.150 23.444 1.00 34.50 195 THR A N 1
ATOM 1512 C CA . THR A 1 195 ? 23.280 -0.785 23.364 1.00 34.50 195 THR A CA 1
ATOM 1513 C C . THR A 1 195 ? 23.522 0.706 23.204 1.00 34.50 195 THR A C 1
ATOM 1515 O O . THR A 1 195 ? 23.094 1.274 22.165 1.00 34.50 195 THR A O 1
#

Solvent-accessible surface area (backbone atoms only — not comparable to full-atom values): 11062 Å² total; per-residue (Å²): 137,87,79,81,77,82,84,87,74,79,80,72,54,64,69,52,52,56,56,41,50,74,68,73,47,74,42,67,28,72,24,73,76,55,63,49,93,81,41,49,76,45,28,46,26,34,22,4,12,81,24,32,68,62,51,44,65,61,42,43,78,75,56,34,39,71,41,79,78,48,65,52,67,47,52,20,47,48,52,49,52,56,50,46,52,54,61,52,49,50,50,55,45,49,50,46,52,50,54,55,25,53,75,71,72,41,44,71,62,54,50,52,57,48,46,61,63,61,70,72,46,56,70,68,57,48,49,51,52,54,52,50,54,38,42,63,39,9,57,59,53,26,58,61,45,47,62,56,41,51,52,26,54,79,63,76,39,76,44,64,55,59,51,53,51,31,56,49,24,46,60,41,34,74,66,42,44,33,77,76,42,77,69,49,76,81,75,68,94,83,70,76,78,83,124

pLDDT: mean 85.6, std 19.63, range [21.44, 98.56]

Secondary structure (DSSP, 8-state):
---------SSSHHHHHHHHHHTT----EEEE-S-HHHHGGG-EEEEESTTHHHHHHHHGGGT-EEEEEESSTTHHHHHHHHHHHHHHHHHHHHHHHHHHHHHTT-HHHHHHHHHHHHHTS-HHHHHHHHHHHHHHTHHHHHHHHHHHHHHHHHTT---HHHHHHHHHHHHHHTT-HHHHTTTPPPPPTT-----

InterPro domains:
  IPR008927 6-phosphogluconate dehydrogenase-like, C-terminal domain superfamily [SSF48179] (74-177)
  IPR013328 6-phosphogluconate dehydrogenase, domain 2 [G3DSA:1.10.1040.10] (82-189)
  IPR015814 Phosphogluconate dehydrogenase, NAD-binding, putative, C-terminal [PF09130] (103-171)
  IPR036291 NAD(P)-binding domain superfamily [SSF51735] (23-72)

Mean predicted aligned error: 8.63 Å